Protein AF-A0A3B9R0S8-F1 (afdb_monomer_lite)

Foldseek 3Di:
DAFDPVVLVVLLVQLVFALAWAADLVQQKIWGDGPPDIDIDHGDDPDDSVVNVQNSLQSQQCSLPVDRPRPDPVLVVVVVPPADAPSNLSSLRSSNDLSSLLVSLQGLNRAQVSLVSSCVRDVDLSSLLSNLVHLRNLVDPNNLVSLVVLLVCLVVDPDLVSNLSNLLSNLLSPNDDPVSLVVLVVCLVVDVSSVNSQVNNDDVSVDDPPPPPPPVPPDPDCVVVVVVVVVVPDDDDDDD

Secondary structure (DSSP, 8-state):
-PPPHHHHHHHHHHHHH-SEEEEETTTTEEEEE-SS-EEEEE---SS-HHHHHHHHHHHHHHHHH--TT-TTTSHHHHTTS-SPPHHHHHHHTTS--HHHHHHHHT-TT--HHHHHHHHHH---HHHHHHHHTSHHHHTSSSHHHHHHHHHHHGGG---HHHHHHHHHHHHHHT---HHHHHHHHHHHHH-HHHHHHHHHH-GGG-----------------HHHHHHHHHHH-------

pLDDT: mean 82.4, std 17.73, range [35.12, 97.69]

Radius of gyration: 29.37 Å; chains: 1; bounding box: 75×52×86 Å

Sequence (240 aa):
MQLTDEDTLRLNVLATTALAIRIDEKTMCVEALTEHQTHRMELKPAGHPDRYLRAVRENLSVLALGTPGGYPVFIRRWTRTGALDTERLARLLRLGEAEAVVAVAASPNLDDALAQLAWWCLPTAEVARLMLSHPNVANGRTGPKLSQFLLDHLPFEDTSRSIIDTVKLLLCSRLLNEEETGRLRARAEDHVACMVGFLSAGPSYLYVPQATPRFDTASDNDAPMEQLLQHAASRQGETF

Structure (mmCIF, N/CA/C/O backbone):
data_AF-A0A3B9R0S8-F1
#
_entry.id   AF-A0A3B9R0S8-F1
#
loop_
_atom_site.group_PDB
_atom_site.id
_atom_site.type_symbol
_atom_site.label_atom_id
_atom_site.label_alt_id
_atom_site.label_comp_id
_atom_site.label_asym_id
_atom_site.label_entity_id
_atom_site.label_seq_id
_atom_site.pdbx_PDB_ins_code
_atom_site.Cartn_x
_atom_site.Cartn_y
_atom_site.Cartn_z
_atom_site.occupancy
_atom_site.B_iso_or_equiv
_atom_site.auth_seq_id
_atom_site.auth_comp_id
_atom_site.auth_asym_id
_atom_site.auth_atom_id
_atom_site.pdbx_PDB_model_num
ATOM 1 N N . MET A 1 1 ? -26.826 2.812 11.698 1.00 61.94 1 MET A N 1
ATOM 2 C CA . MET A 1 1 ? -26.813 1.445 12.263 1.00 61.94 1 MET A CA 1
ATOM 3 C C . MET A 1 1 ? -25.723 1.445 13.314 1.00 61.94 1 MET A C 1
ATOM 5 O O . MET A 1 1 ? -24.691 2.040 13.038 1.00 61.94 1 MET A O 1
ATOM 9 N N . GLN A 1 2 ? -25.979 0.923 14.511 1.00 76.88 2 GLN A N 1
ATOM 10 C CA . GLN A 1 2 ? -24.982 0.901 15.585 1.00 76.88 2 GLN A CA 1
ATOM 11 C C . GLN A 1 2 ? -24.196 -0.413 15.523 1.00 76.88 2 GLN A C 1
ATOM 13 O O . GLN A 1 2 ? -24.750 -1.442 15.129 1.00 76.88 2 GLN A O 1
ATOM 18 N N . LEU A 1 3 ? -22.903 -0.346 15.838 1.00 86.19 3 LEU A N 1
ATOM 19 C CA . LEU A 1 3 ? -22.062 -1.526 16.030 1.00 86.19 3 LEU A CA 1
ATOM 20 C C . LEU A 1 3 ? -22.561 -2.316 17.242 1.00 86.19 3 LEU A C 1
ATOM 22 O O . LEU A 1 3 ? -23.209 -1.750 18.121 1.00 86.19 3 LEU A O 1
ATOM 26 N N . THR A 1 4 ? -22.260 -3.613 17.298 1.00 90.25 4 THR A N 1
ATOM 27 C CA . THR A 1 4 ? -22.502 -4.372 18.530 1.00 90.25 4 THR A CA 1
ATOM 28 C C . THR A 1 4 ? -21.573 -3.863 19.637 1.00 90.25 4 THR A C 1
ATOM 30 O O . THR A 1 4 ? -20.454 -3.417 19.361 1.00 90.25 4 THR A O 1
ATOM 33 N N . ASP A 1 5 ? -22.015 -3.919 20.894 1.00 90.00 5 ASP A N 1
ATOM 34 C CA . ASP A 1 5 ? -21.192 -3.477 22.030 1.00 90.00 5 ASP A CA 1
ATOM 35 C C . ASP A 1 5 ? -19.891 -4.295 22.130 1.00 90.00 5 ASP A C 1
ATOM 37 O O . ASP A 1 5 ? -18.825 -3.748 22.419 1.00 90.00 5 ASP A O 1
ATOM 41 N N . GLU A 1 6 ? -19.966 -5.595 21.811 1.00 91.50 6 GLU A N 1
ATOM 42 C CA . GLU A 1 6 ? -18.812 -6.500 21.741 1.00 91.50 6 GLU A CA 1
ATOM 43 C C . GLU A 1 6 ? -17.801 -6.036 20.682 1.00 91.50 6 GLU A C 1
ATOM 45 O O . GLU A 1 6 ? -16.625 -5.846 21.003 1.00 91.50 6 GLU A O 1
ATOM 50 N N . ASP A 1 7 ? -18.237 -5.800 19.439 1.00 92.88 7 ASP A N 1
ATOM 51 C CA . ASP A 1 7 ? -17.327 -5.377 18.368 1.00 92.88 7 ASP A CA 1
ATOM 52 C C . ASP A 1 7 ? -16.778 -3.972 18.620 1.00 92.88 7 ASP A C 1
ATOM 54 O O . ASP A 1 7 ? -15.605 -3.722 18.355 1.00 92.88 7 ASP A O 1
ATOM 58 N N . THR A 1 8 ? -17.577 -3.069 19.192 1.00 92.56 8 THR A N 1
ATOM 59 C CA . THR A 1 8 ? -17.121 -1.721 19.563 1.00 92.56 8 THR A CA 1
ATOM 60 C C . THR A 1 8 ? -15.978 -1.787 20.576 1.00 92.56 8 THR A C 1
ATOM 62 O O . THR A 1 8 ? -14.948 -1.135 20.397 1.00 92.56 8 THR A O 1
ATOM 65 N N . LEU A 1 9 ? -16.123 -2.602 21.627 1.00 92.56 9 LEU A N 1
ATOM 66 C CA . LEU A 1 9 ? -15.074 -2.784 22.630 1.00 92.56 9 LEU A CA 1
ATOM 67 C C . LEU A 1 9 ? -13.810 -3.391 22.007 1.00 92.56 9 LEU A C 1
ATOM 69 O O . LEU A 1 9 ? -12.707 -2.890 22.239 1.00 92.56 9 LEU A O 1
ATOM 73 N N . ARG A 1 10 ? -13.963 -4.444 21.196 1.00 93.88 10 ARG A N 1
ATOM 74 C CA . ARG A 1 10 ? -12.834 -5.127 20.547 1.00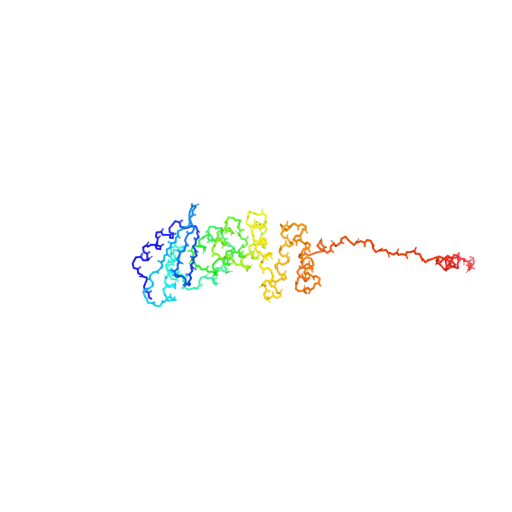 93.88 10 ARG A CA 1
ATOM 75 C C . ARG A 1 10 ? -12.097 -4.207 19.570 1.00 93.88 10 ARG A C 1
ATOM 77 O O . ARG A 1 10 ? -10.868 -4.184 19.595 1.00 93.88 10 ARG A O 1
ATOM 84 N N . LEU A 1 11 ? -12.822 -3.408 18.784 1.00 93.25 11 LEU A N 1
ATOM 85 C CA . LEU A 1 11 ? -12.255 -2.399 17.885 1.00 93.25 11 LEU A CA 1
ATOM 86 C C . LEU A 1 11 ? -11.452 -1.346 18.645 1.00 93.25 11 LEU A C 1
ATOM 88 O O . LEU A 1 11 ? -10.323 -1.062 18.259 1.00 93.25 11 LEU A O 1
ATOM 92 N N . ASN A 1 12 ? -11.987 -0.813 19.747 1.00 92.31 12 ASN A N 1
ATOM 93 C CA . ASN A 1 12 ? -11.294 0.199 20.548 1.00 92.31 12 ASN A CA 1
ATOM 94 C C . ASN A 1 12 ? -9.960 -0.327 21.111 1.00 92.31 12 ASN A C 1
ATOM 96 O O . ASN A 1 12 ? -8.936 0.360 21.050 1.00 92.31 12 ASN A O 1
ATOM 100 N N . VAL A 1 13 ? -9.954 -1.560 21.629 1.00 92.38 13 VAL A N 1
ATOM 101 C CA . VAL A 1 13 ? -8.736 -2.203 22.154 1.00 92.38 13 VAL A CA 1
ATOM 102 C C . VAL A 1 13 ? -7.716 -2.430 21.036 1.00 92.38 13 VAL A C 1
ATOM 104 O O . VAL A 1 13 ? -6.537 -2.101 21.182 1.00 92.38 13 VAL A O 1
ATOM 107 N N . LEU A 1 14 ? -8.177 -2.947 19.899 1.00 92.06 14 LEU A N 1
ATOM 108 C CA . LEU A 1 14 ? -7.341 -3.253 18.743 1.00 92.06 14 LEU A CA 1
ATOM 109 C C . LEU A 1 14 ? -6.737 -1.979 18.126 1.00 92.06 14 LEU A C 1
ATOM 111 O O . LEU A 1 14 ? -5.529 -1.909 17.908 1.00 92.06 14 LEU A O 1
ATOM 115 N N . ALA A 1 15 ? -7.537 -0.931 17.931 1.00 90.50 15 ALA A N 1
ATOM 116 C CA . ALA A 1 15 ? -7.095 0.331 17.341 1.00 90.50 15 ALA A CA 1
ATOM 117 C C . ALA A 1 15 ? -6.095 1.102 18.215 1.00 90.50 15 ALA A C 1
ATOM 119 O O . ALA A 1 15 ? -5.255 1.829 17.687 1.00 90.50 15 ALA A O 1
ATOM 120 N N . THR A 1 16 ? -6.142 0.928 19.539 1.00 89.69 16 THR A N 1
ATOM 121 C CA . THR A 1 16 ? -5.197 1.586 20.457 1.00 89.69 16 THR A CA 1
ATOM 122 C C . THR A 1 16 ? -3.758 1.117 20.214 1.00 89.69 16 THR A C 1
ATOM 124 O O . THR A 1 16 ? -2.832 1.929 20.236 1.00 89.69 16 THR A O 1
ATOM 127 N N . THR A 1 17 ? -3.570 -0.173 19.922 1.00 90.94 17 THR A N 1
ATOM 128 C CA . THR A 1 17 ? -2.248 -0.812 19.773 1.00 90.94 17 THR A CA 1
ATOM 129 C C . THR A 1 17 ? -1.790 -0.972 18.321 1.00 90.94 17 THR A C 1
ATOM 131 O O . THR A 1 17 ? -0.602 -1.164 18.072 1.00 90.94 17 THR A O 1
ATOM 134 N N . ALA A 1 18 ? -2.701 -0.882 17.349 1.00 94.50 18 ALA A N 1
ATOM 135 C CA . ALA A 1 18 ? -2.397 -1.113 15.938 1.00 94.50 18 ALA A CA 1
ATOM 136 C C . ALA A 1 18 ? -1.463 -0.045 15.352 1.00 94.50 18 ALA A C 1
ATOM 138 O O . ALA A 1 18 ? -1.722 1.137 15.504 1.00 94.50 18 ALA A O 1
ATOM 139 N N . LEU A 1 19 ? -0.437 -0.411 14.601 1.00 95.50 19 LEU A N 1
ATOM 140 C CA . LEU A 1 19 ? 0.301 0.500 13.722 1.00 95.50 19 LEU A CA 1
ATOM 141 C C . LEU A 1 19 ? -0.468 0.760 12.422 1.00 95.50 19 LEU A C 1
ATOM 143 O O . LEU A 1 19 ? -0.466 1.874 11.907 1.00 95.50 19 LEU A O 1
ATOM 147 N N . ALA A 1 20 ? -1.150 -0.266 11.916 1.00 96.12 20 ALA A N 1
ATOM 148 C CA . ALA A 1 20 ? -1.922 -0.215 10.685 1.00 96.12 20 ALA A CA 1
ATOM 149 C C . ALA A 1 20 ? -3.110 -1.183 10.762 1.00 96.12 20 ALA A C 1
ATOM 151 O O . ALA A 1 20 ? -3.047 -2.191 11.470 1.00 96.12 20 ALA A O 1
ATOM 152 N N . ILE A 1 21 ? -4.196 -0.873 10.057 1.00 96.25 21 ILE A N 1
ATOM 153 C CA . ILE A 1 21 ? -5.435 -1.654 10.049 1.00 96.25 21 ILE A CA 1
ATOM 154 C C . ILE A 1 21 ? -5.860 -1.897 8.603 1.00 96.25 21 ILE A C 1
ATOM 156 O O . ILE A 1 21 ? -5.856 -0.978 7.783 1.00 96.25 21 ILE A O 1
ATOM 160 N N . ARG A 1 22 ? -6.269 -3.129 8.300 1.00 94.94 22 ARG A N 1
ATOM 161 C CA . ARG A 1 22 ? -6.940 -3.480 7.045 1.00 94.94 22 ARG A CA 1
ATOM 162 C C . ARG A 1 22 ? -8.242 -4.214 7.326 1.00 94.94 22 ARG A C 1
ATOM 164 O O . ARG A 1 22 ? -8.357 -4.935 8.317 1.00 94.94 22 ARG A O 1
ATOM 171 N N . ILE A 1 23 ? -9.218 -4.015 6.450 1.00 94.56 23 ILE A N 1
ATOM 172 C CA . ILE A 1 23 ? -10.540 -4.627 6.555 1.00 94.56 23 ILE A CA 1
ATOM 173 C C . ILE A 1 23 ? -10.758 -5.488 5.318 1.00 94.56 23 ILE A C 1
ATOM 175 O O . ILE A 1 23 ? -10.683 -4.993 4.195 1.00 94.56 23 ILE A O 1
ATOM 179 N N . ASP A 1 24 ? -11.039 -6.767 5.529 1.00 93.56 24 ASP A N 1
ATOM 180 C CA . ASP A 1 24 ? -11.532 -7.654 4.485 1.00 93.56 24 ASP A CA 1
ATOM 181 C C . ASP A 1 24 ? -13.063 -7.631 4.511 1.00 93.56 24 ASP A C 1
ATOM 183 O O . ASP A 1 24 ? -13.708 -8.204 5.392 1.00 93.56 24 ASP A O 1
ATOM 187 N N . GLU A 1 25 ? -13.642 -6.934 3.534 1.00 92.12 25 GLU A N 1
ATOM 188 C CA . GLU A 1 25 ? -15.092 -6.782 3.399 1.00 92.12 25 GLU A CA 1
ATOM 189 C C . GLU A 1 25 ? -15.800 -8.101 3.077 1.00 92.12 25 GLU A C 1
ATOM 191 O O . GLU A 1 25 ? -16.954 -8.286 3.458 1.00 92.12 25 GLU A O 1
ATOM 196 N N . LYS A 1 26 ? -15.123 -9.036 2.394 1.00 91.44 26 LYS A N 1
ATOM 197 C CA . LYS A 1 26 ? -15.727 -10.310 1.979 1.00 91.44 26 LYS A CA 1
ATOM 198 C C . LYS A 1 26 ? -15.835 -11.267 3.153 1.00 91.44 26 LYS A C 1
ATOM 200 O O . LYS A 1 26 ? -16.845 -11.950 3.299 1.00 91.44 26 LYS A O 1
ATOM 205 N N . THR A 1 27 ? -14.790 -11.325 3.975 1.00 92.19 27 THR A N 1
ATOM 206 C CA . THR A 1 27 ? -14.754 -12.196 5.158 1.00 92.19 27 THR A CA 1
ATOM 207 C C . THR A 1 27 ? -15.248 -11.501 6.423 1.00 92.19 27 THR A C 1
ATOM 209 O O . THR A 1 27 ? -15.307 -12.139 7.471 1.00 92.19 27 THR A O 1
ATOM 212 N N . MET A 1 28 ? -15.621 -10.216 6.339 1.00 93.12 28 MET A N 1
ATOM 213 C CA . MET A 1 28 ? -16.030 -9.393 7.480 1.00 93.12 28 MET A CA 1
ATOM 214 C C . MET A 1 28 ? -14.998 -9.458 8.614 1.00 93.12 28 MET A C 1
ATOM 216 O O . MET A 1 28 ? -15.330 -9.650 9.782 1.00 93.12 28 MET A O 1
ATOM 220 N N . CYS A 1 29 ? -13.720 -9.324 8.261 1.00 94.69 29 CYS A N 1
ATOM 221 C CA . CYS A 1 29 ? -12.602 -9.424 9.193 1.00 94.69 29 CYS A CA 1
ATOM 222 C C . CYS A 1 29 ? -11.826 -8.110 9.256 1.00 94.69 29 CYS A C 1
ATOM 224 O O . CYS A 1 29 ? -11.515 -7.505 8.233 1.00 94.69 29 CYS A O 1
ATOM 226 N N . VAL A 1 30 ? -11.463 -7.699 10.468 1.00 95.56 30 VAL A N 1
ATOM 227 C CA . VAL A 1 30 ? -10.524 -6.604 10.715 1.00 95.56 30 VAL A CA 1
ATOM 228 C C . VAL A 1 30 ? -9.208 -7.202 11.170 1.00 95.56 30 VAL A C 1
ATOM 230 O O . VAL A 1 30 ? -9.164 -7.999 12.109 1.00 95.56 30 VAL A O 1
ATOM 233 N N . GLU A 1 31 ? -8.131 -6.796 10.518 1.00 96.38 31 GLU A N 1
ATOM 234 C CA . GLU A 1 31 ? -6.781 -7.163 10.905 1.00 96.38 31 GLU A CA 1
ATOM 235 C C . GLU A 1 31 ? -6.007 -5.912 11.304 1.00 96.38 31 GLU A C 1
ATOM 237 O O . GLU A 1 31 ? -6.006 -4.911 10.587 1.00 96.38 31 GLU A O 1
ATOM 242 N N . ALA A 1 32 ? -5.332 -5.981 12.447 1.00 96.50 32 ALA A N 1
ATOM 243 C CA . ALA A 1 32 ? -4.416 -4.956 12.919 1.00 96.50 32 ALA A CA 1
ATOM 244 C C . ALA A 1 32 ? -3.001 -5.497 12.981 1.00 96.50 32 ALA A C 1
ATOM 246 O O . ALA A 1 32 ? -2.735 -6.512 13.627 1.00 96.50 32 ALA A O 1
ATOM 247 N N . LEU A 1 33 ? -2.085 -4.757 12.379 1.00 96.56 33 LEU A N 1
ATOM 248 C CA . LEU A 1 33 ? -0.664 -4.971 12.551 1.00 96.56 33 LEU A CA 1
ATOM 249 C C . LEU A 1 33 ? -0.199 -4.210 13.789 1.00 96.56 33 LEU A C 1
ATOM 251 O O . LEU A 1 33 ? -0.407 -3.006 13.876 1.00 96.56 33 LEU A O 1
ATOM 255 N N . THR A 1 34 ? 0.435 -4.895 14.733 1.00 94.50 34 THR A N 1
ATOM 256 C CA . THR A 1 34 ? 1.143 -4.290 15.877 1.00 94.50 34 THR A CA 1
ATOM 257 C C . THR A 1 34 ? 2.652 -4.435 15.680 1.00 94.50 34 THR A C 1
ATOM 259 O O . THR A 1 34 ? 3.088 -5.049 14.708 1.00 94.50 34 THR A O 1
ATOM 262 N N . GLU A 1 35 ? 3.464 -3.912 16.601 1.00 89.50 35 GLU A N 1
ATOM 263 C CA . GLU A 1 35 ? 4.931 -4.042 16.538 1.00 89.50 35 GLU A CA 1
ATOM 264 C C . GLU A 1 35 ? 5.420 -5.501 16.498 1.00 89.50 35 GLU A C 1
ATOM 266 O O . GLU A 1 35 ? 6.472 -5.784 15.929 1.00 89.50 35 GLU A O 1
ATOM 271 N N . HIS A 1 36 ? 4.668 -6.433 17.092 1.00 84.00 36 HIS A N 1
ATOM 272 C CA . HIS A 1 36 ? 5.107 -7.822 17.263 1.00 84.00 36 HIS A CA 1
ATOM 273 C C . HIS A 1 36 ? 4.303 -8.832 16.445 1.00 84.00 36 HIS A C 1
ATOM 275 O O . HIS A 1 36 ? 4.851 -9.850 16.026 1.00 84.00 36 HIS A O 1
ATOM 281 N N . GLN A 1 37 ? 3.006 -8.591 16.236 1.00 92.56 37 GLN A N 1
ATOM 282 C CA . GLN A 1 37 ? 2.119 -9.573 15.613 1.00 92.56 37 GLN A CA 1
ATOM 283 C C . GLN A 1 37 ? 0.936 -8.940 14.878 1.00 92.56 37 GLN A C 1
ATOM 285 O O . GLN A 1 37 ? 0.593 -7.773 15.074 1.00 92.56 37 GLN A O 1
ATOM 290 N N . THR A 1 38 ? 0.283 -9.747 14.045 1.00 95.06 38 THR A N 1
ATOM 291 C CA . THR A 1 38 ? -1.002 -9.403 13.432 1.00 95.06 38 THR A CA 1
ATOM 292 C C . THR A 1 38 ? -2.139 -9.957 14.283 1.00 95.06 38 THR A C 1
ATOM 294 O O . THR A 1 38 ? -2.187 -11.155 14.555 1.00 95.06 38 THR A O 1
ATOM 297 N N . HIS A 1 39 ? -3.069 -9.095 14.681 1.00 94.88 39 HIS A N 1
ATOM 298 C CA . HIS A 1 39 ? -4.300 -9.476 15.362 1.00 94.88 39 HIS A CA 1
ATOM 299 C C . HIS A 1 39 ? -5.455 -9.504 14.375 1.00 94.88 39 HIS A C 1
ATOM 301 O O . HIS A 1 39 ? -5.665 -8.538 13.647 1.00 94.88 39 HIS A O 1
ATOM 307 N N . ARG A 1 40 ? -6.233 -10.586 14.395 1.00 94.38 40 ARG A N 1
ATOM 308 C CA . ARG A 1 40 ? -7.432 -10.742 13.572 1.00 94.38 40 ARG A CA 1
ATOM 309 C C . ARG A 1 40 ? -8.681 -10.741 14.441 1.00 94.38 40 ARG A C 1
ATOM 311 O O . ARG A 1 40 ? -8.732 -11.392 15.485 1.00 94.38 40 ARG A O 1
ATOM 318 N N . MET A 1 41 ? -9.693 -10.019 13.987 1.00 93.00 41 MET A N 1
ATOM 319 C CA . MET A 1 41 ? -11.000 -9.908 14.613 1.00 93.00 41 MET A CA 1
ATOM 320 C C . MET A 1 41 ? -12.079 -10.144 13.561 1.00 93.00 41 MET A C 1
ATOM 322 O O . MET A 1 41 ? -12.196 -9.387 12.603 1.00 93.00 41 MET A O 1
ATOM 326 N N . GLU A 1 42 ? -12.891 -11.173 13.761 1.00 94.50 42 GLU A N 1
ATOM 327 C CA . GLU A 1 42 ? -14.104 -11.390 12.971 1.00 94.50 42 GLU A CA 1
ATOM 328 C C . GLU A 1 42 ? -15.217 -10.472 13.481 1.00 94.50 42 GLU A C 1
ATOM 330 O O . GLU A 1 42 ? -15.465 -10.415 14.692 1.00 94.50 42 GLU A O 1
ATOM 335 N N . LEU A 1 43 ? -15.857 -9.750 12.561 1.00 92.31 43 LEU A N 1
ATOM 336 C CA . LEU A 1 43 ? -16.985 -8.867 12.832 1.00 92.31 43 LEU A CA 1
ATOM 337 C C . LEU A 1 43 ? -18.283 -9.673 12.877 1.00 92.31 43 LEU A C 1
ATOM 339 O O . LEU A 1 43 ? -18.512 -10.556 12.048 1.00 92.31 43 LEU A O 1
ATOM 343 N N . LYS A 1 44 ? -19.177 -9.309 13.797 1.00 90.44 44 LYS A N 1
ATOM 344 C CA . LYS A 1 44 ? -20.511 -9.903 13.933 1.00 90.44 44 LYS A CA 1
ATOM 345 C C . LYS A 1 44 ? -21.564 -8.875 13.502 1.00 90.44 44 LYS A C 1
ATOM 347 O O . LYS A 1 44 ? -22.123 -8.177 14.352 1.00 90.44 44 LYS A O 1
ATOM 352 N N . PRO A 1 45 ? -21.835 -8.729 12.189 1.00 87.50 45 PRO A N 1
ATOM 353 C CA . PRO A 1 45 ? -22.703 -7.672 11.692 1.00 87.50 45 PRO A CA 1
ATOM 354 C C . PRO A 1 45 ? -24.139 -7.824 12.195 1.00 87.50 45 PRO A C 1
ATOM 356 O O . PRO A 1 45 ? -24.827 -8.801 11.905 1.00 87.50 45 PRO A O 1
ATOM 359 N N . ALA A 1 46 ? -24.629 -6.799 12.888 1.00 83.31 46 ALA A N 1
ATOM 360 C CA . ALA A 1 46 ? -26.030 -6.691 13.275 1.00 83.31 46 ALA A CA 1
ATOM 361 C C . ALA A 1 46 ? -26.862 -6.073 12.135 1.00 83.31 46 ALA A C 1
ATOM 363 O O . ALA A 1 46 ? -27.232 -4.903 12.189 1.00 83.31 46 ALA A O 1
ATOM 364 N N . GLY A 1 47 ? -27.134 -6.835 11.073 1.00 86.06 47 GLY A N 1
ATOM 365 C CA . GLY A 1 47 ? -27.937 -6.383 9.929 1.00 86.06 47 GLY A CA 1
ATOM 366 C C . GLY A 1 47 ? -27.140 -6.291 8.628 1.00 86.06 47 GLY A C 1
ATOM 367 O O . GLY A 1 47 ? -26.391 -7.203 8.296 1.00 86.06 47 GLY A O 1
ATOM 368 N N . HIS A 1 48 ? -27.326 -5.215 7.854 1.00 90.12 48 HIS A N 1
ATOM 369 C CA . HIS A 1 48 ? -26.727 -5.103 6.518 1.00 90.12 48 HIS A CA 1
ATOM 370 C C . HIS A 1 48 ? -25.194 -4.938 6.593 1.00 90.12 48 HIS A C 1
ATOM 372 O O . HIS A 1 48 ? -24.743 -3.958 7.198 1.00 90.12 48 HIS A O 1
ATOM 378 N N . PRO A 1 49 ? -24.397 -5.801 5.930 1.00 89.88 49 PRO A N 1
ATOM 379 C CA . PRO A 1 49 ? -22.934 -5.805 6.037 1.00 89.88 49 PRO A CA 1
ATOM 380 C C . PRO A 1 49 ? -22.303 -4.465 5.639 1.00 89.88 49 PRO A C 1
ATOM 382 O O . PRO A 1 49 ? -21.558 -3.898 6.429 1.00 89.88 49 PRO A O 1
ATOM 385 N N . ASP A 1 50 ? -22.692 -3.872 4.508 1.00 89.19 50 ASP A N 1
ATOM 386 C CA . ASP A 1 50 ? -22.136 -2.579 4.065 1.00 89.19 50 ASP A CA 1
ATOM 387 C C . ASP A 1 50 ? -22.371 -1.435 5.063 1.00 89.19 50 ASP A C 1
ATOM 389 O O . ASP A 1 50 ? -21.489 -0.614 5.321 1.00 89.19 50 ASP A O 1
ATOM 393 N N . ARG A 1 51 ? -23.565 -1.382 5.673 1.00 89.38 51 ARG A N 1
ATOM 394 C CA . ARG A 1 51 ? -23.868 -0.390 6.718 1.00 89.38 51 ARG A CA 1
ATOM 395 C C . ARG A 1 51 ? -23.070 -0.661 7.988 1.00 89.38 51 ARG A C 1
ATOM 397 O O . ARG A 1 51 ? -22.743 0.290 8.694 1.00 89.38 51 ARG A O 1
ATOM 404 N N . TYR A 1 52 ? -22.779 -1.928 8.274 1.00 92.00 52 TYR A N 1
ATOM 405 C CA . TYR A 1 52 ? -21.943 -2.325 9.399 1.00 92.00 52 TYR A CA 1
ATOM 406 C C . TYR A 1 52 ? -20.493 -1.902 9.181 1.00 92.00 52 TYR A C 1
ATOM 408 O O . TYR A 1 52 ? -19.935 -1.207 10.021 1.00 92.00 52 TYR A O 1
ATOM 416 N N . LEU A 1 53 ? -19.916 -2.224 8.021 1.00 91.31 53 LEU A N 1
ATOM 417 C CA . LEU A 1 53 ? -18.564 -1.818 7.641 1.00 91.31 53 LEU A CA 1
ATOM 418 C C . LEU A 1 53 ? -18.413 -0.299 7.664 1.00 91.31 53 LEU A C 1
ATOM 420 O O . LEU A 1 53 ? -17.444 0.215 8.213 1.00 91.31 53 LEU A O 1
ATOM 424 N N . ARG A 1 54 ? -19.408 0.441 7.164 1.00 89.06 54 ARG A N 1
ATOM 425 C CA . ARG A 1 54 ? -19.422 1.901 7.286 1.00 89.06 54 ARG A CA 1
ATOM 426 C C . ARG A 1 54 ? -19.353 2.369 8.744 1.00 89.06 54 ARG A C 1
ATOM 428 O O . ARG A 1 54 ? -18.595 3.284 9.039 1.00 89.06 54 ARG A O 1
ATOM 435 N N . ALA A 1 55 ? -20.100 1.738 9.651 1.00 89.56 55 ALA A N 1
ATOM 436 C CA . ALA A 1 55 ? -20.053 2.067 11.075 1.00 89.56 55 ALA A CA 1
ATOM 437 C C . ALA A 1 55 ? -18.699 1.700 11.718 1.00 89.56 55 ALA A C 1
ATOM 439 O O . ALA A 1 55 ? -18.203 2.453 12.555 1.00 89.56 55 ALA A O 1
ATOM 440 N N . VAL A 1 56 ? -18.068 0.594 11.297 1.00 91.81 56 VAL A N 1
ATOM 441 C CA . VAL A 1 56 ? -16.705 0.212 11.722 1.00 91.81 56 VAL A CA 1
ATOM 442 C C . VAL A 1 56 ? -15.708 1.298 11.323 1.00 91.81 56 VAL A C 1
ATOM 444 O O . VAL A 1 56 ? -14.930 1.762 12.150 1.00 91.81 56 VAL A O 1
ATOM 447 N N . ARG A 1 57 ? -15.769 1.755 10.073 1.00 89.62 57 ARG A N 1
ATOM 448 C CA . ARG A 1 57 ? -14.882 2.787 9.518 1.00 89.62 57 ARG A CA 1
ATOM 449 C C . ARG A 1 57 ? -15.095 4.144 10.172 1.00 89.62 57 ARG A C 1
ATOM 451 O O . ARG A 1 57 ? -14.136 4.834 10.510 1.00 89.62 57 ARG A O 1
ATOM 458 N N . GLU A 1 58 ? -16.352 4.498 10.432 1.00 88.12 58 GLU A N 1
ATOM 459 C CA . GLU A 1 58 ? -16.712 5.671 11.228 1.00 88.12 58 GLU A CA 1
ATOM 460 C C . GLU A 1 58 ? -16.084 5.590 12.630 1.00 88.12 58 GLU A C 1
ATOM 462 O O . GLU A 1 58 ? -15.427 6.545 13.047 1.00 88.12 58 GLU A O 1
ATOM 467 N N . ASN A 1 59 ? -16.183 4.451 13.322 1.00 89.75 59 ASN A N 1
ATOM 468 C CA . ASN A 1 59 ? -15.563 4.250 14.635 1.00 89.75 59 ASN A CA 1
ATOM 469 C C . ASN A 1 59 ? -14.025 4.363 14.583 1.00 89.75 59 ASN A C 1
ATOM 471 O O . ASN A 1 59 ? -13.450 5.157 15.329 1.00 89.75 59 ASN A O 1
ATOM 475 N N . LEU A 1 60 ? -13.368 3.665 13.651 1.00 90.00 60 LEU A N 1
ATOM 476 C CA . LEU A 1 60 ? -11.914 3.738 13.461 1.00 90.00 60 LEU A CA 1
ATOM 477 C C . LEU A 1 60 ? -11.439 5.160 13.138 1.00 90.00 60 LEU A C 1
ATOM 479 O O . LEU A 1 60 ? -10.410 5.599 13.651 1.00 90.00 60 LEU A O 1
ATOM 483 N N . SER A 1 61 ? -12.207 5.916 12.347 1.00 86.19 61 SER A N 1
ATOM 484 C CA . SER A 1 61 ? -11.878 7.307 12.020 1.00 86.19 61 SER A CA 1
ATOM 485 C C . SER A 1 61 ? -11.870 8.215 13.250 1.00 86.19 61 SER A C 1
ATOM 487 O O . SER A 1 61 ? -10.979 9.055 13.389 1.00 86.19 61 SER A O 1
ATOM 489 N N . VAL A 1 62 ? -12.812 8.014 14.179 1.00 86.50 62 VAL A N 1
ATOM 490 C CA . VAL A 1 62 ? -12.860 8.767 15.437 1.00 86.50 62 VAL A CA 1
ATOM 491 C C . VAL A 1 62 ? -11.650 8.427 16.303 1.00 86.50 62 VAL A C 1
ATOM 493 O O . VAL A 1 62 ? -11.033 9.336 16.852 1.00 86.50 62 VAL A O 1
ATOM 496 N N . LEU A 1 63 ? -11.265 7.152 16.376 1.00 86.44 63 LEU A N 1
ATOM 497 C CA . LEU A 1 63 ? -10.108 6.709 17.161 1.00 86.44 63 LEU A CA 1
ATOM 498 C C . LEU A 1 63 ? -8.778 7.208 16.581 1.00 86.44 63 LEU A C 1
ATOM 500 O O . LEU A 1 63 ? -7.901 7.640 17.326 1.00 86.44 63 LEU A O 1
ATOM 504 N N . ALA A 1 64 ? -8.623 7.174 15.257 1.00 85.62 64 ALA A N 1
ATOM 505 C CA . ALA A 1 64 ? -7.379 7.555 14.596 1.00 85.62 64 ALA A CA 1
ATOM 506 C C . ALA A 1 64 ? -7.187 9.078 14.495 1.00 85.62 64 ALA A C 1
ATOM 508 O O . ALA A 1 64 ? -6.058 9.563 14.590 1.00 85.62 64 ALA A O 1
ATOM 509 N N . LEU A 1 65 ? -8.269 9.838 14.277 1.00 81.56 65 LEU A N 1
ATOM 510 C CA . LEU A 1 65 ? -8.211 11.277 13.978 1.00 81.56 65 LEU A CA 1
ATOM 511 C C . LEU A 1 65 ? -8.771 12.170 15.094 1.00 81.56 65 LEU A C 1
ATOM 513 O O . LEU A 1 65 ? -8.622 13.391 15.023 1.00 81.56 65 LEU A O 1
ATOM 517 N N . GLY A 1 66 ? -9.442 11.604 16.098 1.00 72.44 66 GLY A N 1
ATOM 518 C CA . GLY A 1 66 ? -9.990 12.339 17.243 1.00 72.44 66 GLY A CA 1
ATOM 519 C C . GLY A 1 66 ? -11.145 13.295 16.916 1.00 72.44 66 GLY A C 1
ATOM 520 O O . GLY A 1 66 ? -11.547 14.067 17.782 1.00 72.44 66 GLY A O 1
ATOM 521 N N . THR A 1 67 ? -11.683 13.282 15.688 1.00 60.03 67 THR A N 1
ATOM 522 C CA . THR A 1 67 ? -12.761 14.195 15.266 1.00 60.03 67 THR A CA 1
ATOM 523 C C . THR A 1 67 ? -14.070 13.429 15.028 1.00 60.03 67 THR A C 1
ATOM 525 O O . THR A 1 67 ? -14.145 12.646 14.077 1.00 60.03 67 THR A O 1
ATOM 528 N N . PRO A 1 68 ? -15.120 13.645 15.844 1.00 53.03 68 PRO A N 1
ATOM 529 C CA . PRO A 1 68 ? -16.431 13.041 15.616 1.00 53.03 68 PRO A CA 1
ATOM 530 C C . PRO A 1 68 ? -17.078 13.614 14.340 1.00 53.03 68 PRO A C 1
ATOM 532 O O . PRO A 1 68 ? -17.165 14.828 14.174 1.00 53.03 68 PRO A O 1
ATOM 535 N N . GLY A 1 69 ? -17.516 12.738 13.424 1.00 53.50 69 GLY A N 1
ATOM 536 C CA . GLY A 1 69 ? -18.131 13.108 12.130 1.00 53.50 69 GLY A CA 1
ATOM 537 C C . GLY A 1 69 ? -17.236 12.933 10.888 1.00 53.50 69 GLY A C 1
ATOM 538 O O . GLY A 1 69 ? -17.531 13.492 9.834 1.00 53.50 69 GLY A O 1
ATOM 539 N N . GLY A 1 70 ? -16.146 12.168 11.022 1.00 52.31 70 GLY A N 1
ATOM 540 C CA . GLY A 1 70 ? -14.986 12.065 10.126 1.00 52.31 70 GLY A CA 1
ATOM 541 C C . GLY A 1 70 ? -15.086 11.232 8.836 1.00 52.31 70 GLY A C 1
ATOM 542 O O . GLY A 1 70 ? -14.074 11.078 8.153 1.00 52.31 70 GLY A O 1
ATOM 543 N N . TYR A 1 71 ? -16.241 10.677 8.464 1.00 53.06 71 TYR A N 1
ATOM 544 C CA . TYR A 1 71 ? -16.335 9.719 7.349 1.00 53.06 71 TYR A CA 1
ATOM 545 C C . TYR A 1 71 ? -17.617 9.946 6.526 1.00 53.06 71 TYR A C 1
ATOM 547 O O . TYR A 1 71 ? -18.670 10.152 7.131 1.00 53.06 71 TYR A O 1
ATOM 555 N N . PRO A 1 72 ? -17.604 9.965 5.171 1.00 51.91 72 PRO A N 1
ATOM 556 C CA . PRO A 1 72 ? -16.510 9.731 4.213 1.00 51.91 72 PRO A CA 1
ATOM 557 C C . PRO A 1 72 ? -15.912 11.027 3.605 1.00 51.91 72 PRO A C 1
ATOM 559 O O . PRO A 1 72 ? -15.345 11.030 2.516 1.00 51.91 72 PRO A O 1
ATOM 562 N N . VAL A 1 73 ? -16.046 12.180 4.268 1.00 52.44 73 VAL A N 1
ATOM 563 C CA . VAL A 1 73 ? -15.749 13.492 3.645 1.00 52.44 73 VAL A CA 1
ATOM 564 C C . VAL A 1 73 ? -14.248 13.845 3.612 1.00 52.44 73 VAL A C 1
ATOM 566 O O . VAL A 1 73 ? -13.838 14.780 2.918 1.00 52.44 73 VAL A O 1
ATOM 569 N N . PHE A 1 74 ? -13.389 13.120 4.332 1.00 57.38 74 PHE A N 1
ATOM 570 C CA . PHE A 1 74 ? -12.085 13.675 4.705 1.00 57.38 74 PHE A CA 1
ATOM 571 C C . PHE A 1 74 ? -10.944 13.412 3.722 1.00 57.38 74 PHE A C 1
ATOM 573 O O . PHE A 1 74 ? -10.007 14.202 3.705 1.00 57.38 74 PHE A O 1
ATOM 580 N N . ILE A 1 75 ? -11.056 12.477 2.779 1.00 53.41 75 ILE A N 1
ATOM 581 C CA . ILE A 1 75 ? -9.987 12.281 1.778 1.00 53.41 75 ILE A CA 1
ATOM 582 C C . ILE A 1 75 ? -9.858 13.505 0.850 1.00 53.41 75 ILE A C 1
ATOM 584 O O . ILE A 1 75 ? -8.757 13.969 0.560 1.00 53.41 75 ILE A O 1
ATOM 588 N N . ARG A 1 76 ? -10.983 14.135 0.475 1.00 49.25 76 ARG A N 1
ATOM 589 C CA . ARG A 1 76 ? -10.993 15.322 -0.408 1.00 49.25 76 ARG A CA 1
ATOM 590 C C . ARG A 1 76 ? -10.511 16.616 0.252 1.00 49.25 76 ARG A C 1
ATOM 592 O O . ARG A 1 76 ? -10.177 17.564 -0.455 1.00 49.25 76 ARG A O 1
ATOM 599 N N . ARG A 1 77 ? -10.540 16.715 1.586 1.00 49.56 77 ARG A N 1
ATOM 600 C CA . ARG A 1 77 ? -10.071 17.917 2.306 1.00 49.56 77 ARG A CA 1
ATOM 601 C C . ARG A 1 77 ? -8.562 17.882 2.536 1.00 49.56 77 ARG A C 1
ATOM 603 O O . ARG A 1 77 ? -7.948 18.939 2.588 1.00 49.56 77 ARG A O 1
ATOM 610 N N . TRP A 1 78 ? -7.984 16.690 2.649 1.00 52.38 78 TRP A N 1
ATOM 611 C CA . TRP A 1 78 ? -6.585 16.490 3.026 1.00 52.38 78 TRP A CA 1
ATOM 612 C C . TRP A 1 78 ? -5.614 16.756 1.875 1.00 52.38 78 TRP A C 1
ATOM 614 O O . TRP A 1 78 ? -4.561 17.341 2.105 1.00 52.38 78 TRP A O 1
ATOM 624 N N . THR A 1 79 ? -6.023 16.495 0.630 1.00 50.34 79 THR A N 1
ATOM 625 C CA . THR A 1 79 ? -5.276 16.911 -0.572 1.00 50.34 79 THR A CA 1
ATOM 626 C C . THR A 1 79 ? -5.123 18.433 -0.704 1.00 50.34 79 THR A C 1
ATOM 628 O O . THR A 1 79 ? -4.314 18.898 -1.500 1.00 50.34 79 THR A O 1
ATOM 631 N N . ARG A 1 80 ? -5.874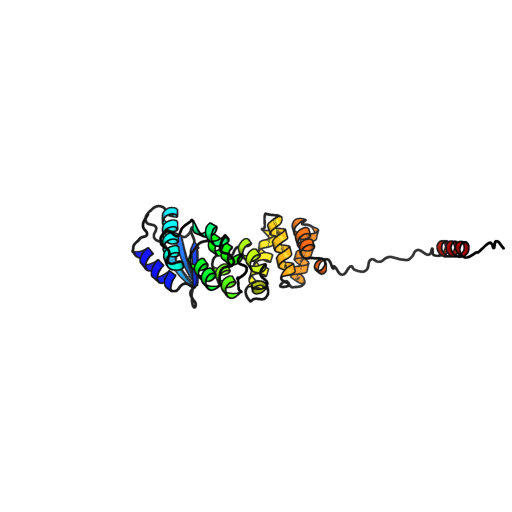 19.229 0.075 1.00 51.00 80 ARG A N 1
ATOM 632 C CA . ARG A 1 80 ? -5.829 20.699 0.043 1.00 51.00 80 ARG A CA 1
ATOM 633 C C . ARG A 1 80 ? -4.880 21.314 1.081 1.00 51.00 80 ARG A C 1
ATOM 635 O O . ARG A 1 80 ? -4.548 22.486 0.949 1.00 51.00 80 ARG A O 1
ATOM 642 N N . THR A 1 81 ? -4.440 20.560 2.092 1.00 49.72 81 THR A N 1
ATOM 643 C CA . THR A 1 81 ? -3.681 21.102 3.242 1.00 49.72 81 THR A CA 1
ATOM 644 C C . THR A 1 81 ? -2.154 20.995 3.079 1.00 49.72 81 THR A C 1
ATOM 646 O O . THR A 1 81 ? -1.414 21.314 4.001 1.00 49.72 81 THR A O 1
ATOM 649 N N . GLY A 1 82 ? -1.657 20.611 1.901 1.00 56.22 82 GLY A N 1
ATOM 650 C CA . GLY A 1 82 ? -0.221 20.444 1.650 1.00 56.22 82 GLY A CA 1
ATOM 651 C C . GLY A 1 82 ? 0.324 19.094 2.126 1.00 56.22 82 GLY A C 1
ATOM 652 O O . GLY A 1 82 ? -0.436 18.201 2.501 1.00 56.22 82 GLY A O 1
ATOM 653 N N . ALA A 1 83 ? 1.647 18.928 2.056 1.00 61.81 83 ALA A N 1
ATOM 654 C CA . ALA A 1 83 ? 2.321 17.684 2.422 1.00 61.81 83 ALA A CA 1
ATOM 655 C C . ALA A 1 83 ? 2.154 17.395 3.926 1.00 61.81 83 ALA A C 1
ATOM 657 O O . ALA A 1 83 ? 2.520 18.215 4.768 1.00 61.81 83 ALA A O 1
ATOM 658 N N . LEU A 1 84 ? 1.579 16.238 4.258 1.00 71.06 84 LEU A N 1
ATOM 659 C CA . LEU A 1 84 ? 1.361 15.802 5.640 1.00 71.06 84 LEU A CA 1
ATOM 660 C C . LEU A 1 84 ? 2.666 15.314 6.257 1.00 71.06 84 LEU A C 1
ATOM 662 O O . LEU A 1 84 ? 3.461 14.666 5.581 1.00 71.06 84 LEU A O 1
ATOM 666 N N . ASP A 1 85 ? 2.858 15.577 7.544 1.00 80.81 85 ASP A N 1
ATOM 667 C CA . ASP A 1 85 ? 3.932 14.947 8.306 1.00 80.81 85 ASP A CA 1
ATOM 668 C C . ASP A 1 85 ? 3.764 13.411 8.370 1.00 80.81 85 ASP A C 1
ATOM 670 O O . ASP A 1 85 ? 2.675 12.856 8.186 1.00 80.81 85 ASP A O 1
ATOM 674 N N . THR A 1 86 ? 4.870 12.716 8.629 1.00 83.50 86 THR A N 1
ATOM 675 C CA . THR A 1 86 ? 4.943 11.250 8.715 1.00 83.50 86 THR A CA 1
ATOM 676 C C . THR A 1 86 ? 4.002 10.682 9.786 1.00 83.50 86 THR A C 1
ATOM 678 O O . THR A 1 86 ? 3.388 9.635 9.588 1.00 83.50 86 THR A O 1
ATOM 681 N N . GLU A 1 87 ? 3.815 11.390 10.904 1.00 86.50 87 GLU A N 1
ATOM 682 C CA . GLU A 1 87 ? 2.953 10.942 12.004 1.00 86.50 87 GLU A CA 1
ATOM 683 C C . GLU A 1 87 ? 1.468 10.917 11.602 1.00 86.50 87 GLU A C 1
ATOM 685 O O . GLU A 1 87 ? 0.743 9.964 11.900 1.00 86.50 87 GLU A O 1
ATOM 690 N N . ARG A 1 88 ? 0.994 11.934 10.875 1.00 86.00 88 ARG A N 1
ATOM 691 C CA . ARG A 1 88 ? -0.375 11.962 10.343 1.00 86.00 88 ARG A CA 1
ATOM 692 C C . ARG A 1 88 ? -0.581 10.900 9.275 1.00 86.00 88 ARG A C 1
ATOM 694 O O . ARG A 1 88 ? -1.654 10.301 9.251 1.00 86.00 88 ARG A O 1
ATOM 701 N N . LEU A 1 89 ? 0.419 10.646 8.427 1.00 88.81 89 LEU A N 1
ATOM 702 C CA . LEU A 1 89 ? 0.364 9.552 7.452 1.00 88.81 89 LEU A CA 1
ATOM 703 C C . LEU A 1 89 ? 0.213 8.195 8.154 1.00 88.81 89 LEU A C 1
ATOM 705 O O . LEU A 1 89 ? -0.626 7.396 7.745 1.00 88.81 89 LEU A O 1
ATOM 709 N N . ALA A 1 90 ? 0.928 7.967 9.261 1.00 91.56 90 ALA A N 1
ATOM 710 C CA . ALA A 1 90 ? 0.774 6.752 10.062 1.00 91.56 90 ALA A CA 1
ATOM 711 C C . ALA A 1 90 ? -0.669 6.575 10.574 1.00 91.56 90 ALA A C 1
ATOM 713 O O . ALA A 1 90 ? -1.235 5.486 10.495 1.00 91.56 90 ALA A O 1
ATOM 714 N N . ARG A 1 91 ? -1.316 7.654 11.038 1.00 90.69 91 ARG A N 1
ATOM 715 C CA . ARG A 1 91 ? -2.718 7.601 11.500 1.00 90.69 91 ARG A CA 1
ATOM 716 C C . ARG A 1 91 ? -3.701 7.248 10.382 1.00 90.69 91 ARG A C 1
ATOM 718 O O . ARG A 1 91 ? -4.704 6.596 10.662 1.00 90.69 91 ARG A O 1
ATOM 725 N N . LEU A 1 92 ? -3.422 7.620 9.130 1.00 90.00 92 LEU A N 1
ATOM 726 C CA . LEU A 1 92 ? -4.269 7.252 7.987 1.00 90.00 92 LEU A CA 1
ATOM 727 C C . LEU A 1 92 ? -4.296 5.739 7.747 1.00 90.00 92 LEU A C 1
ATOM 729 O O . LEU A 1 92 ? -5.344 5.195 7.402 1.00 90.00 92 LEU A O 1
ATOM 733 N N . LEU A 1 93 ? -3.188 5.042 8.003 1.00 93.56 93 LEU A N 1
ATOM 734 C CA . LEU A 1 93 ? -3.120 3.583 7.876 1.00 93.56 93 LEU A CA 1
ATOM 735 C C . LEU A 1 93 ? -3.946 2.848 8.942 1.00 93.56 93 LEU A C 1
ATOM 737 O O . LEU A 1 93 ? -4.196 1.655 8.808 1.00 93.56 93 LEU A O 1
ATOM 741 N N . ARG A 1 94 ? -4.419 3.545 9.983 1.00 93.56 94 ARG A N 1
ATOM 742 C CA . ARG A 1 94 ? -5.307 2.991 11.019 1.00 93.56 94 ARG A CA 1
ATOM 743 C C . ARG A 1 94 ? -6.793 3.099 10.657 1.00 93.56 94 ARG A C 1
ATOM 745 O O . ARG A 1 94 ? -7.633 2.637 11.420 1.00 93.56 94 ARG A O 1
ATOM 752 N N . LEU A 1 95 ? -7.140 3.709 9.521 1.00 90.44 95 LEU A N 1
ATOM 753 C CA . LEU A 1 95 ? -8.540 3.925 9.138 1.00 90.44 95 LEU A CA 1
ATOM 754 C C . LEU A 1 95 ? -9.233 2.666 8.601 1.00 90.44 95 LEU A C 1
ATOM 756 O O . LEU A 1 95 ? -10.457 2.600 8.638 1.00 90.44 95 LEU A O 1
ATOM 760 N N . GLY A 1 96 ? -8.477 1.681 8.101 1.00 90.25 96 GLY A N 1
ATOM 761 C CA . GLY A 1 96 ? -9.056 0.520 7.416 1.00 90.25 96 GLY A CA 1
ATOM 762 C C . GLY A 1 96 ? -9.638 0.844 6.030 1.00 90.25 96 GLY A C 1
ATOM 763 O O . GLY A 1 96 ? -10.461 0.085 5.522 1.00 90.25 96 GLY A O 1
ATOM 764 N N . GLU A 1 97 ? -9.209 1.960 5.427 1.00 89.62 97 GLU A N 1
ATOM 765 C CA . GLU A 1 97 ? -9.669 2.462 4.125 1.00 89.62 97 GLU A CA 1
ATOM 766 C C . GLU A 1 97 ? -8.613 2.287 3.040 1.00 89.62 97 GLU A C 1
ATOM 768 O O . GLU A 1 97 ? -7.472 2.728 3.207 1.00 89.62 97 GLU A O 1
ATOM 773 N N . ALA A 1 98 ? -9.007 1.743 1.889 1.00 90.56 98 ALA A N 1
ATOM 774 C CA . ALA A 1 98 ? -8.103 1.570 0.755 1.00 90.56 98 ALA A CA 1
ATOM 775 C C . ALA A 1 98 ? -7.606 2.922 0.218 1.00 90.56 98 ALA A C 1
ATOM 777 O O . ALA A 1 98 ? -6.414 3.112 -0.018 1.00 90.56 98 ALA A O 1
ATOM 778 N N . GLU A 1 99 ? -8.496 3.904 0.105 1.00 88.19 99 GLU A N 1
ATOM 779 C CA . GLU A 1 99 ? -8.183 5.237 -0.399 1.00 88.19 99 GLU A CA 1
ATOM 780 C C . GLU A 1 99 ? -7.234 6.004 0.533 1.00 88.19 99 GLU A C 1
ATOM 782 O O . GLU A 1 99 ? -6.432 6.814 0.065 1.00 88.19 99 GLU A O 1
ATOM 787 N N . ALA A 1 100 ? -7.279 5.738 1.843 1.00 89.25 100 ALA A N 1
ATOM 788 C CA . ALA A 1 100 ? -6.313 6.297 2.785 1.00 89.25 100 ALA A CA 1
ATOM 789 C C . ALA A 1 100 ? -4.913 5.711 2.554 1.00 89.25 100 ALA A C 1
ATOM 791 O O . ALA A 1 100 ? -3.934 6.456 2.554 1.00 89.25 100 ALA A O 1
ATOM 792 N N . VAL A 1 101 ? -4.818 4.404 2.290 1.00 93.19 101 VAL A N 1
ATOM 793 C CA . VAL A 1 101 ? -3.547 3.740 1.964 1.00 93.19 101 VAL A CA 1
ATOM 794 C C . VAL A 1 101 ? -2.973 4.273 0.651 1.00 93.19 101 VAL A C 1
ATOM 796 O O . VAL A 1 101 ? -1.790 4.600 0.595 1.00 93.19 101 VAL A O 1
ATOM 799 N N . VAL A 1 102 ? -3.808 4.447 -0.379 1.00 92.31 102 VAL A N 1
ATOM 800 C CA . VAL A 1 102 ? -3.400 5.056 -1.659 1.00 92.31 102 VAL A CA 1
ATOM 801 C C . VAL A 1 102 ? -2.897 6.488 -1.454 1.00 92.31 102 VAL A C 1
ATOM 803 O O . VAL A 1 102 ? -1.860 6.862 -2.000 1.00 92.31 102 VAL A O 1
ATOM 806 N N . ALA A 1 103 ? -3.575 7.285 -0.623 1.00 89.12 103 ALA A N 1
ATOM 807 C CA . ALA A 1 103 ? -3.134 8.641 -0.300 1.00 89.12 103 ALA A CA 1
ATOM 808 C C . ALA A 1 103 ? -1.779 8.665 0.428 1.00 89.12 103 ALA A C 1
ATOM 810 O O . ALA A 1 103 ? -0.951 9.529 0.143 1.00 89.12 103 ALA A O 1
ATOM 811 N N . VAL A 1 104 ? -1.530 7.711 1.334 1.00 91.69 104 VAL A N 1
ATOM 812 C CA . VAL A 1 104 ? -0.224 7.552 1.995 1.00 91.69 104 VAL A CA 1
ATOM 813 C C . VAL A 1 104 ? 0.850 7.154 0.984 1.00 91.69 104 VAL A C 1
ATOM 815 O O . VAL A 1 104 ? 1.907 7.777 0.954 1.00 91.69 104 VAL A O 1
ATOM 818 N N . ALA A 1 105 ? 0.564 6.182 0.114 1.00 94.12 105 ALA A N 1
ATOM 819 C CA . ALA A 1 105 ? 1.485 5.711 -0.920 1.00 94.12 105 ALA A CA 1
ATOM 820 C C . ALA A 1 105 ? 1.864 6.797 -1.944 1.00 94.12 105 ALA A C 1
ATOM 822 O O . ALA A 1 105 ? 2.955 6.754 -2.507 1.00 94.12 105 ALA A O 1
ATOM 823 N N . ALA A 1 106 ? 0.973 7.762 -2.187 1.00 90.88 106 ALA A N 1
ATOM 824 C CA . ALA A 1 106 ? 1.198 8.900 -3.079 1.00 90.88 106 ALA A CA 1
ATOM 825 C C . ALA A 1 106 ? 1.812 10.131 -2.379 1.00 90.88 106 ALA A C 1
ATOM 827 O O . ALA A 1 106 ? 2.034 11.156 -3.027 1.00 90.88 106 ALA A O 1
ATOM 828 N N . SER A 1 107 ? 2.030 10.079 -1.062 1.00 90.50 107 SER A N 1
ATOM 829 C CA . SER A 1 107 ? 2.506 11.229 -0.294 1.00 90.50 107 SER A CA 1
ATOM 830 C C . SER A 1 107 ? 3.997 11.489 -0.533 1.00 90.50 107 SER A C 1
ATOM 832 O O . SER A 1 107 ? 4.800 10.578 -0.352 1.00 90.50 107 SER A O 1
ATOM 834 N N . PRO A 1 108 ? 4.418 12.742 -0.796 1.00 88.50 108 PRO A N 1
ATOM 835 C CA . PRO A 1 108 ? 5.834 13.066 -0.984 1.00 88.50 108 PRO A CA 1
ATOM 836 C C . PRO A 1 108 ? 6.688 12.826 0.272 1.00 88.50 108 PRO A C 1
ATOM 838 O O . PRO A 1 108 ? 7.902 12.681 0.166 1.00 88.50 108 PRO A O 1
ATOM 841 N N . ASN A 1 109 ? 6.062 12.770 1.453 1.00 89.94 109 ASN A N 1
ATOM 842 C CA . ASN A 1 109 ? 6.725 12.512 2.735 1.00 89.94 109 ASN A CA 1
ATOM 843 C C . ASN A 1 109 ? 6.722 11.019 3.115 1.00 89.94 109 ASN A C 1
ATOM 845 O O . ASN A 1 109 ? 6.918 10.679 4.281 1.00 89.94 109 ASN A O 1
ATOM 849 N N . LEU A 1 110 ? 6.465 10.127 2.153 1.00 92.94 110 LEU A N 1
ATOM 850 C CA . LEU A 1 110 ? 6.539 8.687 2.361 1.00 92.94 110 LEU A CA 1
ATOM 851 C C . LEU A 1 110 ? 7.991 8.250 2.619 1.00 92.94 110 LEU A C 1
ATOM 853 O O . LEU A 1 110 ? 8.898 8.510 1.821 1.00 92.94 110 LEU A O 1
ATOM 857 N N . ASP A 1 111 ? 8.195 7.543 3.728 1.00 94.44 111 ASP A N 1
ATOM 858 C CA . ASP A 1 111 ? 9.435 6.841 4.044 1.00 94.44 111 ASP A CA 1
ATOM 859 C C . ASP A 1 111 ? 9.280 5.319 3.863 1.00 94.44 111 ASP A C 1
ATOM 861 O O . ASP A 1 111 ? 8.183 4.800 3.639 1.00 94.44 111 ASP A O 1
ATOM 865 N N 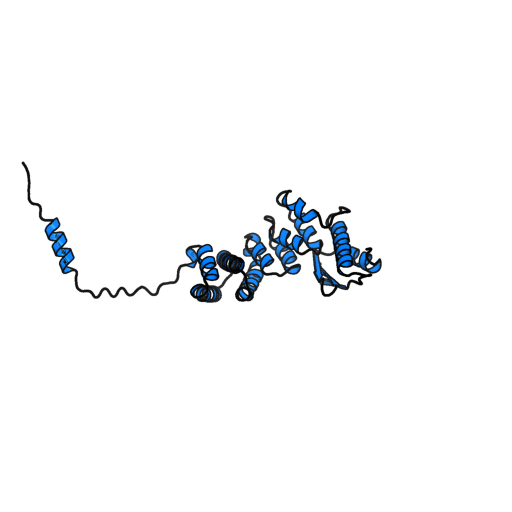. ASP A 1 112 ? 10.396 4.587 3.927 1.00 95.94 112 ASP A N 1
ATOM 866 C CA . ASP A 1 112 ? 10.386 3.131 3.739 1.00 95.94 112 ASP A CA 1
ATOM 867 C C . ASP A 1 112 ? 9.613 2.402 4.852 1.00 95.94 112 ASP A C 1
ATOM 869 O O . ASP A 1 112 ? 8.988 1.381 4.589 1.00 95.94 112 ASP A O 1
ATOM 873 N N . ALA A 1 113 ? 9.604 2.924 6.083 1.00 95.62 113 ALA A N 1
ATOM 874 C CA . ALA A 1 113 ? 8.906 2.294 7.204 1.00 95.62 113 ALA A CA 1
ATOM 875 C C . ALA A 1 113 ? 7.379 2.368 7.035 1.00 95.62 113 ALA A C 1
ATOM 877 O O . ALA A 1 113 ? 6.686 1.356 7.165 1.00 95.62 113 ALA A O 1
ATOM 878 N N . LEU A 1 114 ? 6.851 3.539 6.670 1.00 95.94 114 LEU A N 1
ATOM 879 C CA . LEU A 1 114 ? 5.446 3.719 6.317 1.00 95.94 114 LEU A CA 1
ATOM 880 C C . LEU A 1 114 ? 5.074 2.939 5.060 1.00 95.94 114 LEU A C 1
ATOM 882 O O . LEU A 1 114 ? 3.976 2.387 5.008 1.00 95.94 114 LEU A O 1
ATOM 886 N N . ALA A 1 115 ? 5.967 2.846 4.071 1.00 97.06 115 ALA A N 1
ATOM 887 C CA . ALA A 1 115 ? 5.722 2.048 2.874 1.00 97.06 115 ALA A CA 1
ATOM 888 C C . ALA A 1 115 ? 5.515 0.562 3.210 1.00 97.06 115 ALA A C 1
ATOM 890 O O . ALA A 1 115 ? 4.638 -0.073 2.629 1.00 97.06 115 ALA A O 1
ATOM 891 N N . GLN A 1 116 ? 6.239 0.007 4.191 1.00 96.94 116 GLN A N 1
ATOM 892 C CA . GLN A 1 116 ? 6.012 -1.371 4.653 1.00 96.94 116 GLN A CA 1
ATOM 893 C C . GLN A 1 116 ? 4.620 -1.551 5.268 1.00 96.94 116 GLN A C 1
ATOM 895 O O . GLN A 1 116 ? 3.948 -2.546 4.986 1.00 96.94 116 GLN A O 1
ATOM 900 N N . LEU A 1 117 ? 4.170 -0.586 6.076 1.00 97.12 117 LEU A N 1
ATOM 901 C CA . LEU A 1 117 ? 2.837 -0.611 6.683 1.00 97.12 117 LEU A CA 1
ATOM 902 C C . LEU A 1 117 ? 1.734 -0.456 5.623 1.00 97.12 117 LEU A C 1
ATOM 904 O O . LEU A 1 117 ? 0.767 -1.216 5.620 1.00 97.12 117 LE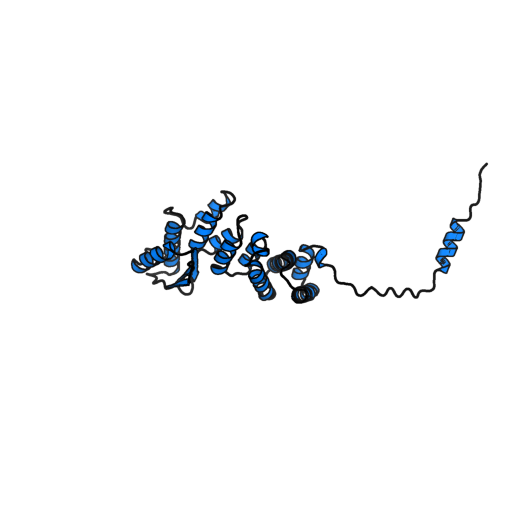U A O 1
ATOM 908 N N . ALA A 1 118 ? 1.901 0.482 4.687 1.00 97.00 118 ALA A N 1
ATOM 909 C CA . ALA A 1 118 ? 0.977 0.698 3.577 1.00 97.00 118 ALA A CA 1
ATOM 910 C C . ALA A 1 118 ? 0.883 -0.542 2.673 1.00 97.00 118 ALA A C 1
ATOM 912 O O . ALA A 1 118 ? -0.216 -0.971 2.317 1.00 97.00 118 ALA A O 1
ATOM 913 N N . TRP A 1 119 ? 2.026 -1.164 2.367 1.00 97.69 119 TRP A N 1
ATOM 914 C CA . TRP A 1 119 ? 2.090 -2.403 1.598 1.00 97.69 119 TRP A CA 1
ATOM 915 C C . TRP A 1 119 ? 1.356 -3.554 2.287 1.00 97.69 119 TRP A C 1
ATOM 917 O O . TRP A 1 119 ? 0.632 -4.303 1.636 1.00 97.69 119 TRP A O 1
ATOM 927 N N . TRP A 1 120 ? 1.502 -3.683 3.609 1.00 97.12 120 TRP A N 1
ATOM 928 C CA . TRP A 1 120 ? 0.780 -4.690 4.385 1.00 97.12 120 TRP A CA 1
ATOM 929 C C . TRP A 1 120 ? -0.744 -4.477 4.346 1.00 97.12 120 TRP A C 1
ATOM 931 O O . TRP A 1 120 ? -1.503 -5.446 4.227 1.00 97.12 120 TRP A O 1
ATOM 941 N N . CYS A 1 121 ? -1.193 -3.217 4.395 1.00 96.56 121 CYS A N 1
ATOM 942 C CA . CYS A 1 121 ? -2.612 -2.876 4.316 1.00 96.56 121 CYS A CA 1
ATOM 943 C C . CYS A 1 121 ? -3.232 -3.201 2.952 1.00 96.56 121 CYS A C 1
ATOM 945 O O . CYS A 1 121 ? -4.317 -3.781 2.913 1.00 96.56 121 CYS A O 1
ATOM 947 N N . LEU A 1 122 ? -2.574 -2.811 1.852 1.00 96.12 122 LEU A N 1
ATOM 948 C CA . LEU A 1 122 ? -3.138 -2.904 0.501 1.00 96.12 122 LEU A CA 1
ATOM 949 C C . LEU A 1 122 ? -2.078 -3.306 -0.546 1.00 96.12 122 LEU A C 1
ATOM 951 O O . LEU A 1 122 ? -1.588 -2.450 -1.291 1.00 96.12 122 LEU A O 1
ATOM 955 N N . PRO A 1 123 ? -1.736 -4.605 -0.649 1.00 96.19 123 PRO A N 1
ATOM 956 C CA . PRO A 1 123 ? -0.705 -5.092 -1.561 1.00 96.19 123 PRO A CA 1
ATOM 957 C C . PRO A 1 123 ? -1.215 -5.206 -3.008 1.00 96.19 123 PRO A C 1
ATOM 959 O O . PRO A 1 123 ? -1.491 -6.295 -3.507 1.00 96.19 123 PRO A O 1
ATOM 962 N N . THR A 1 124 ? -1.380 -4.068 -3.684 1.00 95.75 124 THR A N 1
ATOM 963 C CA . THR A 1 124 ? -1.864 -3.987 -5.075 1.00 95.75 124 THR A CA 1
ATOM 964 C C . THR A 1 124 ? -0.810 -3.393 -6.008 1.00 95.75 124 THR A C 1
ATOM 966 O O . THR A 1 124 ? 0.065 -2.643 -5.574 1.00 95.75 124 THR A O 1
ATOM 969 N N . ALA A 1 125 ? -0.905 -3.680 -7.310 1.00 95.94 125 ALA A N 1
ATOM 970 C CA . ALA A 1 125 ? 0.037 -3.155 -8.302 1.00 95.94 125 ALA A CA 1
ATOM 971 C C . ALA A 1 125 ? 0.019 -1.617 -8.387 1.00 95.94 125 ALA A C 1
ATOM 973 O O . ALA A 1 125 ? 1.066 -0.991 -8.545 1.00 95.94 125 ALA A O 1
ATOM 974 N N . GLU A 1 126 ? -1.147 -0.989 -8.208 1.00 94.62 126 GLU A N 1
ATOM 975 C CA . GLU A 1 126 ? -1.269 0.471 -8.137 1.00 94.62 126 GLU A CA 1
ATOM 976 C C . GLU A 1 126 ? -0.477 1.053 -6.959 1.00 94.62 126 GLU A C 1
ATOM 978 O O . GLU A 1 126 ? 0.353 1.943 -7.152 1.00 94.62 126 GLU A O 1
ATOM 983 N N . VAL A 1 127 ? -0.672 0.507 -5.755 1.00 96.44 127 VAL A N 1
ATOM 984 C CA . VAL A 1 127 ? 0.048 0.945 -4.550 1.00 96.44 127 VAL A CA 1
ATOM 985 C C . VAL A 1 127 ? 1.549 0.692 -4.691 1.00 96.44 127 VAL A C 1
ATOM 987 O O . VAL A 1 127 ? 2.347 1.572 -4.372 1.00 96.44 127 VAL A O 1
ATOM 990 N N . ALA A 1 128 ? 1.955 -0.457 -5.240 1.00 97.44 128 ALA A N 1
ATOM 991 C CA . ALA A 1 128 ? 3.362 -0.754 -5.498 1.00 97.44 128 ALA A CA 1
ATOM 992 C C . ALA A 1 128 ? 4.009 0.270 -6.445 1.00 97.44 128 ALA A C 1
ATOM 994 O O . ALA A 1 128 ? 5.101 0.754 -6.148 1.00 97.44 128 ALA A O 1
ATOM 995 N N . ARG A 1 129 ? 3.332 0.657 -7.538 1.00 96.12 129 ARG A N 1
ATOM 996 C CA . ARG A 1 129 ? 3.817 1.704 -8.455 1.00 96.12 129 ARG A CA 1
ATOM 997 C C . ARG A 1 129 ? 3.969 3.055 -7.762 1.00 96.12 129 ARG A C 1
ATOM 999 O O . ARG A 1 129 ? 5.007 3.699 -7.913 1.00 96.12 129 ARG A O 1
ATOM 1006 N N . LEU A 1 130 ? 2.958 3.477 -6.996 1.00 95.19 130 LEU A N 1
ATOM 1007 C CA . LEU A 1 130 ? 2.997 4.740 -6.253 1.00 95.19 130 LEU A CA 1
ATOM 1008 C C . LEU A 1 130 ? 4.187 4.768 -5.290 1.00 95.19 130 LEU A C 1
ATOM 1010 O O . LEU A 1 130 ? 4.998 5.691 -5.339 1.00 95.19 130 LEU A O 1
ATOM 1014 N N . MET A 1 131 ? 4.360 3.723 -4.484 1.00 96.75 131 MET A N 1
ATOM 1015 C CA . MET A 1 131 ? 5.459 3.653 -3.522 1.00 96.75 131 MET A CA 1
ATOM 1016 C C . MET A 1 131 ? 6.827 3.571 -4.211 1.00 96.75 131 MET A C 1
ATOM 1018 O O . MET A 1 131 ? 7.733 4.307 -3.831 1.00 96.75 131 MET A O 1
ATOM 1022 N N . LEU A 1 132 ? 6.982 2.754 -5.261 1.00 96.19 132 LEU A N 1
ATOM 1023 C CA . LEU A 1 132 ? 8.257 2.596 -5.978 1.00 96.19 132 LEU A CA 1
ATOM 1024 C C . LEU A 1 132 ? 8.695 3.868 -6.727 1.00 96.19 132 LEU A C 1
ATOM 1026 O O . LEU A 1 132 ? 9.878 4.038 -7.012 1.00 96.19 132 LEU A O 1
ATOM 1030 N N . SER A 1 133 ? 7.768 4.791 -7.007 1.00 94.12 133 SER A N 1
ATOM 1031 C CA . SER A 1 133 ? 8.100 6.110 -7.562 1.00 94.12 133 SER A CA 1
ATOM 1032 C C . SER A 1 133 ? 8.878 7.013 -6.593 1.00 94.12 133 SER A C 1
ATOM 1034 O O . SER A 1 133 ? 9.508 7.979 -7.028 1.00 94.12 133 SER A O 1
ATOM 1036 N N . HIS A 1 134 ? 8.887 6.685 -5.296 1.00 93.69 134 HIS A N 1
ATOM 1037 C CA . HIS A 1 134 ? 9.595 7.441 -4.268 1.00 93.69 134 HIS A CA 1
ATOM 1038 C C . HIS A 1 134 ? 11.031 6.920 -4.095 1.00 93.69 134 HIS A C 1
ATOM 1040 O O . HIS A 1 134 ? 11.219 5.755 -3.731 1.00 93.69 134 HIS A O 1
ATOM 1046 N N . PRO A 1 135 ? 12.065 7.774 -4.240 1.00 91.81 135 PRO A N 1
ATOM 1047 C CA . PRO A 1 135 ? 13.458 7.359 -4.065 1.00 91.81 135 PRO A CA 1
ATOM 1048 C C . PRO A 1 135 ? 13.759 6.757 -2.686 1.00 91.81 135 PRO A C 1
ATOM 1050 O O . PRO A 1 135 ? 14.548 5.822 -2.587 1.00 91.81 135 PRO A O 1
ATOM 1053 N N . ASN A 1 136 ? 13.113 7.255 -1.625 1.00 92.31 136 ASN A N 1
ATOM 1054 C CA . ASN A 1 136 ? 13.290 6.740 -0.262 1.00 92.31 136 ASN A CA 1
ATOM 1055 C C . ASN A 1 136 ? 12.850 5.275 -0.129 1.00 92.31 136 ASN A C 1
ATOM 1057 O O . ASN A 1 136 ? 13.457 4.520 0.625 1.00 92.31 136 ASN A O 1
ATOM 1061 N N . VAL A 1 137 ? 11.816 4.873 -0.872 1.00 95.88 137 VAL A N 1
ATOM 1062 C CA . VAL A 1 137 ? 11.285 3.504 -0.861 1.00 95.88 137 VAL A CA 1
ATOM 1063 C C . VAL A 1 137 ? 12.061 2.615 -1.828 1.00 95.88 137 VAL A C 1
ATOM 1065 O O . VAL A 1 137 ? 12.401 1.485 -1.482 1.00 95.88 137 VAL A O 1
ATOM 1068 N N . ALA A 1 138 ? 12.384 3.125 -3.021 1.00 94.06 138 ALA A N 1
ATOM 1069 C CA . ALA A 1 138 ? 13.167 2.395 -4.017 1.00 94.06 138 ALA A CA 1
ATOM 1070 C C . ALA A 1 138 ? 14.558 2.002 -3.485 1.00 94.06 138 ALA A C 1
ATOM 1072 O O . ALA A 1 138 ? 14.984 0.869 -3.679 1.00 94.06 138 ALA A O 1
ATOM 1073 N N . ASN A 1 139 ? 15.222 2.903 -2.752 1.00 93.38 139 ASN A N 1
ATOM 1074 C CA . ASN A 1 139 ? 16.506 2.633 -2.093 1.00 93.38 139 ASN A CA 1
ATOM 1075 C C . ASN A 1 139 ? 16.360 1.926 -0.729 1.00 93.38 139 ASN A C 1
ATOM 1077 O O . ASN A 1 139 ? 17.360 1.595 -0.091 1.00 93.38 139 ASN A O 1
ATOM 1081 N N . GLY A 1 140 ? 15.127 1.752 -0.252 1.00 94.94 140 GLY A N 1
ATOM 1082 C CA . GLY A 1 140 ? 14.804 1.147 1.033 1.00 94.94 140 GLY A CA 1
ATOM 1083 C C . GLY A 1 140 ? 14.700 -0.377 0.978 1.00 94.94 140 GLY A C 1
ATOM 1084 O O . GLY A 1 140 ? 15.011 -1.030 -0.019 1.00 94.94 140 GLY A O 1
ATOM 1085 N N . ARG A 1 141 ? 14.225 -0.978 2.073 1.00 95.06 141 ARG A N 1
ATOM 1086 C CA . ARG A 1 141 ? 14.048 -2.438 2.175 1.00 95.06 141 ARG A CA 1
ATOM 1087 C C . ARG A 1 141 ? 12.792 -2.915 1.450 1.00 95.06 141 ARG A C 1
ATOM 1089 O O . ARG A 1 141 ? 12.675 -4.107 1.154 1.00 95.06 141 ARG A O 1
ATOM 1096 N N . THR A 1 142 ? 11.843 -2.015 1.204 1.00 96.44 142 THR A N 1
ATOM 1097 C CA . THR A 1 142 ? 10.567 -2.333 0.553 1.00 96.44 142 THR A CA 1
ATOM 1098 C C . THR A 1 142 ? 10.722 -2.391 -0.960 1.00 96.44 142 THR A C 1
ATOM 1100 O O . THR A 1 142 ? 10.136 -3.276 -1.581 1.00 96.44 142 THR A O 1
ATOM 1103 N N . GLY A 1 143 ? 11.558 -1.523 -1.544 1.00 95.88 143 GLY A N 1
ATOM 1104 C CA . GLY A 1 143 ? 11.798 -1.418 -2.987 1.00 95.88 143 GLY A CA 1
ATOM 1105 C C . GLY A 1 143 ? 11.941 -2.765 -3.707 1.00 95.88 143 GLY A C 1
ATOM 1106 O O . GLY A 1 143 ? 11.134 -3.038 -4.598 1.00 95.88 143 GLY A O 1
ATOM 1107 N N . PRO A 1 144 ? 12.879 -3.651 -3.307 1.00 95.81 144 PRO A N 1
ATOM 1108 C CA . PRO A 1 144 ? 13.068 -4.948 -3.964 1.00 95.81 144 PRO A CA 1
ATOM 1109 C C . PRO A 1 144 ? 11.808 -5.823 -3.978 1.00 95.81 144 PRO A C 1
ATOM 1111 O O . PRO A 1 144 ? 11.502 -6.457 -4.985 1.00 95.81 144 PRO A O 1
ATOM 1114 N N . LYS A 1 145 ? 11.028 -5.817 -2.887 1.00 96.25 145 LYS A N 1
ATOM 1115 C CA . LYS A 1 145 ? 9.780 -6.592 -2.791 1.00 96.25 145 LYS A CA 1
ATOM 1116 C C . LYS A 1 145 ? 8.719 -6.063 -3.755 1.00 96.25 145 LYS A C 1
ATOM 1118 O O . LYS A 1 145 ? 8.025 -6.854 -4.385 1.00 96.25 145 LYS A O 1
ATOM 1123 N N . LEU A 1 146 ? 8.605 -4.738 -3.873 1.00 97.06 146 LEU A N 1
ATOM 1124 C CA . LEU A 1 146 ? 7.660 -4.092 -4.790 1.00 97.06 146 LEU A CA 1
ATOM 1125 C C . LEU A 1 146 ? 8.062 -4.305 -6.245 1.00 97.06 146 LEU A C 1
ATOM 1127 O O . LEU A 1 146 ? 7.204 -4.580 -7.076 1.00 97.06 146 LEU A O 1
ATOM 1131 N N . SER A 1 147 ? 9.360 -4.204 -6.542 1.00 96.31 147 SER A N 1
ATOM 1132 C CA . SER A 1 147 ? 9.908 -4.449 -7.875 1.00 96.31 147 SER A CA 1
ATOM 1133 C C . SER A 1 147 ? 9.611 -5.875 -8.332 1.00 96.31 147 SER A C 1
ATOM 1135 O O . SER A 1 147 ? 9.050 -6.066 -9.409 1.00 96.31 147 SER A O 1
ATOM 1137 N N . GLN A 1 148 ? 9.900 -6.869 -7.485 1.00 96.06 148 GLN A N 1
ATOM 1138 C CA . GLN A 1 148 ? 9.601 -8.264 -7.802 1.00 96.06 148 GLN A CA 1
ATOM 1139 C C . GLN A 1 148 ? 8.100 -8.485 -8.000 1.00 96.06 148 GLN A C 1
ATOM 1141 O O . GLN A 1 148 ? 7.684 -9.061 -9.001 1.00 96.06 148 GLN A O 1
ATOM 1146 N N . PHE A 1 149 ? 7.279 -7.963 -7.083 1.00 96.81 149 PHE A N 1
ATOM 1147 C CA . PHE A 1 149 ? 5.828 -8.058 -7.189 1.00 96.81 149 PHE A CA 1
ATOM 1148 C C . PHE A 1 149 ? 5.322 -7.484 -8.518 1.00 96.81 149 PHE A C 1
ATOM 1150 O O . PHE A 1 149 ? 4.545 -8.134 -9.211 1.00 96.81 149 PHE A O 1
ATOM 1157 N N . LEU A 1 150 ? 5.772 -6.287 -8.897 1.00 96.38 150 LEU A N 1
ATOM 1158 C CA . LEU A 1 150 ? 5.369 -5.637 -10.142 1.00 96.38 150 LEU A CA 1
ATOM 1159 C C . LEU A 1 150 ? 5.831 -6.405 -11.382 1.00 96.38 150 LEU A C 1
ATOM 1161 O O . LEU A 1 150 ? 5.084 -6.467 -12.355 1.00 96.38 150 LEU A O 1
ATOM 1165 N N . LEU A 1 151 ? 7.025 -7.000 -11.352 1.00 94.88 151 LEU A N 1
ATOM 1166 C CA . LEU A 1 151 ? 7.525 -7.831 -12.444 1.00 94.88 151 LEU A CA 1
ATOM 1167 C C . LEU A 1 151 ? 6.652 -9.077 -12.643 1.00 94.88 151 LEU A C 1
ATOM 1169 O O . LEU A 1 151 ? 6.261 -9.372 -13.773 1.00 94.88 151 LEU A O 1
ATOM 1173 N N . ASP A 1 152 ? 6.292 -9.754 -11.551 1.00 95.12 152 ASP A N 1
ATOM 1174 C CA . ASP A 1 152 ? 5.437 -10.945 -11.576 1.00 95.12 152 ASP A CA 1
ATOM 1175 C C . ASP A 1 152 ? 4.001 -10.616 -12.019 1.00 95.12 152 ASP A C 1
ATOM 1177 O O . ASP A 1 152 ? 3.341 -11.435 -12.659 1.00 95.12 152 ASP A O 1
ATOM 1181 N N . HIS A 1 153 ? 3.518 -9.406 -11.709 1.00 93.94 153 HIS A N 1
ATOM 1182 C CA . HIS A 1 153 ? 2.166 -8.954 -12.055 1.00 93.94 153 HIS A CA 1
ATOM 1183 C C . HIS A 1 153 ? 2.063 -8.315 -13.444 1.00 93.94 153 HIS A C 1
ATOM 1185 O O . HIS A 1 153 ? 0.969 -8.258 -14.003 1.00 93.94 153 HIS A O 1
ATOM 1191 N N . LEU A 1 154 ? 3.179 -7.877 -14.034 1.00 93.69 154 LEU A N 1
ATOM 1192 C CA . LEU A 1 154 ? 3.206 -7.201 -15.333 1.00 93.69 154 LEU A CA 1
ATOM 1193 C C . LEU A 1 154 ? 2.482 -7.963 -16.463 1.00 93.69 154 LEU A C 1
ATOM 1195 O O . LEU A 1 154 ? 1.823 -7.307 -17.271 1.00 93.69 154 LEU A O 1
ATOM 1199 N N . PRO A 1 155 ? 2.555 -9.309 -16.567 1.00 92.12 155 PRO A N 1
ATOM 1200 C CA . PRO A 1 155 ? 1.834 -10.047 -17.602 1.00 92.12 155 PRO A CA 1
ATOM 1201 C C . PRO A 1 155 ? 0.309 -9.944 -17.515 1.00 92.12 155 PRO A C 1
ATOM 1203 O O . PRO A 1 155 ? -0.350 -10.194 -18.521 1.00 92.12 155 PRO A O 1
ATOM 1206 N N . PHE A 1 156 ? -0.223 -9.598 -16.342 1.00 93.25 156 PHE A N 1
ATOM 1207 C CA . PHE A 1 156 ? -1.654 -9.532 -16.042 1.00 93.25 156 PHE A CA 1
ATOM 1208 C C . PHE A 1 156 ? -2.201 -8.097 -16.054 1.00 93.25 156 PHE A C 1
ATOM 1210 O O . PHE A 1 156 ? -3.345 -7.874 -15.676 1.00 93.25 156 PHE A O 1
ATOM 1217 N N . GLU A 1 157 ? -1.390 -7.110 -16.441 1.00 92.75 157 GLU A N 1
ATOM 1218 C CA . GLU A 1 157 ? -1.833 -5.721 -16.543 1.00 92.75 157 GLU A CA 1
ATOM 1219 C C . GLU A 1 157 ? -2.670 -5.501 -17.809 1.00 92.75 157 GLU A C 1
ATOM 1221 O O . GLU A 1 157 ? -2.199 -5.711 -18.926 1.00 92.75 157 GLU A O 1
ATOM 1226 N N . ASP A 1 158 ? -3.896 -5.009 -17.633 1.00 87.62 158 ASP A N 1
ATOM 1227 C CA . ASP A 1 158 ? -4.848 -4.825 -18.738 1.00 87.62 158 ASP A CA 1
ATOM 1228 C C . ASP A 1 158 ? -4.675 -3.486 -19.470 1.00 87.62 158 ASP A C 1
ATOM 1230 O O . ASP A 1 158 ? -5.029 -3.336 -20.640 1.00 87.62 158 ASP A O 1
ATOM 1234 N N . THR A 1 159 ? -4.167 -2.466 -18.773 1.00 93.50 159 THR A N 1
ATOM 1235 C CA . THR A 1 159 ? -4.115 -1.098 -19.301 1.00 93.50 159 THR A CA 1
ATOM 1236 C C . THR A 1 159 ? -2.713 -0.751 -19.783 1.00 93.50 159 THR A C 1
ATOM 1238 O O . THR A 1 159 ? -1.756 -0.791 -19.010 1.00 93.50 159 THR A O 1
ATOM 1241 N N . SER A 1 160 ? -2.595 -0.273 -21.027 1.00 94.62 160 SER A N 1
ATOM 1242 C CA . SER A 1 160 ? -1.314 0.163 -21.607 1.00 94.62 160 SER A CA 1
ATOM 1243 C C . SER A 1 160 ? -0.563 1.157 -20.721 1.00 94.62 160 SER A C 1
ATOM 1245 O O . SER A 1 160 ? 0.652 1.064 -20.589 1.00 94.62 160 SER A O 1
ATOM 1247 N N . ARG A 1 161 ? -1.277 2.085 -20.071 1.00 93.94 161 ARG A N 1
ATOM 1248 C CA . ARG A 1 161 ? -0.688 3.046 -19.129 1.00 93.94 161 ARG A CA 1
ATOM 1249 C C . ARG A 1 161 ? -0.031 2.358 -17.930 1.00 93.94 161 ARG A C 1
ATOM 1251 O O . ARG A 1 161 ? 1.109 2.677 -17.622 1.00 93.94 161 ARG A O 1
ATOM 1258 N N . SER A 1 162 ? -0.706 1.391 -17.309 1.00 94.25 162 SER A N 1
ATOM 1259 C CA . SER A 1 162 ? -0.149 0.625 -16.189 1.00 94.25 162 SER A CA 1
ATOM 1260 C C . SER A 1 162 ? 1.099 -0.149 -16.601 1.00 94.25 162 SER A C 1
ATOM 1262 O O . SER A 1 162 ? 2.079 -0.160 -15.857 1.00 94.25 162 SER A O 1
ATOM 1264 N N . ILE A 1 163 ? 1.099 -0.739 -17.802 1.00 95.38 163 ILE A N 1
ATOM 1265 C CA . ILE A 1 163 ? 2.266 -1.436 -18.362 1.00 95.38 163 ILE A CA 1
ATOM 1266 C C . ILE A 1 163 ? 3.435 -0.459 -18.542 1.00 95.38 163 ILE A C 1
ATOM 1268 O O . ILE A 1 163 ? 4.536 -0.732 -18.065 1.00 95.38 163 ILE A O 1
ATOM 1272 N N . ILE A 1 164 ? 3.194 0.687 -19.189 1.00 94.88 164 ILE A N 1
ATOM 1273 C CA . ILE A 1 164 ? 4.206 1.729 -19.431 1.00 94.88 164 ILE A CA 1
ATOM 1274 C C . ILE A 1 164 ? 4.811 2.209 -18.110 1.00 94.88 164 ILE A C 1
ATOM 1276 O O . ILE A 1 164 ? 6.035 2.207 -17.960 1.00 94.88 164 ILE A O 1
ATOM 1280 N N . ASP A 1 165 ? 3.961 2.586 -17.152 1.00 94.44 165 ASP A N 1
ATOM 1281 C CA . ASP A 1 165 ? 4.387 3.113 -15.856 1.00 94.44 165 ASP A CA 1
ATOM 1282 C C . ASP A 1 165 ? 5.169 2.056 -15.064 1.00 94.44 165 ASP A C 1
ATOM 1284 O O . ASP A 1 165 ? 6.208 2.367 -14.484 1.00 94.44 165 ASP A O 1
ATOM 1288 N N . THR A 1 166 ? 4.730 0.793 -15.094 1.00 95.69 166 THR A N 1
ATOM 1289 C CA . THR A 1 166 ? 5.422 -0.313 -14.415 1.00 95.69 166 THR A CA 1
ATOM 1290 C C . THR A 1 166 ? 6.804 -0.556 -15.010 1.00 95.69 166 THR A C 1
ATOM 1292 O O . THR A 1 166 ? 7.787 -0.545 -14.275 1.00 95.69 166 THR A O 1
ATOM 1295 N N . VAL A 1 167 ? 6.910 -0.716 -16.333 1.00 94.69 167 VAL A N 1
ATOM 1296 C CA . VAL A 1 167 ? 8.200 -0.938 -17.009 1.00 94.69 167 VAL A CA 1
ATOM 1297 C C . VAL A 1 167 ? 9.156 0.220 -16.735 1.00 94.69 167 VAL A C 1
ATOM 1299 O O . VAL A 1 167 ? 10.308 -0.004 -16.364 1.00 94.69 167 VAL A O 1
ATOM 1302 N N . LYS A 1 168 ? 8.669 1.462 -16.849 1.00 93.50 168 LYS A N 1
ATOM 1303 C CA . LYS A 1 168 ? 9.461 2.655 -16.548 1.00 93.50 168 LYS A CA 1
ATOM 1304 C C . LYS A 1 168 ? 9.984 2.630 -15.111 1.00 93.50 168 LYS A C 1
ATOM 1306 O O . LYS A 1 168 ? 11.173 2.848 -14.900 1.00 93.50 168 LYS A O 1
ATOM 1311 N N . LEU A 1 169 ? 9.118 2.369 -14.130 1.00 94.31 169 LEU A N 1
ATOM 1312 C CA . LEU A 1 169 ? 9.494 2.350 -12.714 1.00 94.31 169 LEU A CA 1
ATOM 1313 C C . LEU A 1 169 ? 10.498 1.242 -12.398 1.00 94.31 169 LEU A C 1
ATOM 1315 O O . LEU A 1 169 ? 11.487 1.511 -11.719 1.00 94.31 169 LEU A O 1
ATOM 1319 N N . LEU A 1 170 ? 10.291 0.034 -12.924 1.00 94.12 170 LEU A N 1
ATOM 1320 C CA . LEU A 1 170 ? 11.215 -1.084 -12.735 1.00 94.12 170 LEU A CA 1
ATOM 1321 C C . LEU A 1 170 ? 12.622 -0.731 -13.236 1.00 94.12 170 LEU A C 1
ATOM 1323 O O . LEU A 1 170 ? 13.596 -0.891 -12.501 1.00 94.12 170 LEU A O 1
ATOM 1327 N N . LEU A 1 171 ? 12.727 -0.143 -14.431 1.00 91.38 171 LEU A N 1
ATOM 1328 C CA . LEU A 1 171 ? 14.004 0.305 -14.992 1.00 91.38 171 LEU A CA 1
ATOM 1329 C C . LEU A 1 171 ? 14.609 1.472 -14.196 1.00 91.38 171 LEU A C 1
ATOM 1331 O O . LEU A 1 171 ? 15.788 1.445 -13.847 1.00 91.38 171 LEU A O 1
ATOM 1335 N N . CYS A 1 172 ? 13.824 2.499 -13.866 1.00 88.75 172 CYS A N 1
ATOM 1336 C CA . CYS A 1 172 ? 14.310 3.658 -13.110 1.00 88.75 172 CYS A CA 1
ATOM 1337 C C . CYS A 1 172 ? 14.738 3.307 -11.676 1.00 88.75 172 CYS A C 1
ATOM 1339 O O . CYS A 1 172 ? 15.638 3.960 -11.152 1.00 88.75 172 CYS A O 1
ATOM 1341 N N . SER A 1 173 ? 14.139 2.280 -11.064 1.00 87.62 173 SER A N 1
ATOM 1342 C CA . SER A 1 173 ? 14.477 1.837 -9.706 1.00 87.62 173 SER A CA 1
ATOM 1343 C C . SER A 1 173 ? 15.862 1.188 -9.602 1.00 87.62 173 SER A C 1
ATOM 1345 O O . SER A 1 173 ? 16.439 1.182 -8.520 1.00 87.62 173 SER A O 1
ATOM 1347 N N . ARG A 1 174 ? 16.415 0.677 -10.716 1.00 86.12 174 ARG A N 1
ATOM 1348 C CA . ARG A 1 174 ? 17.699 -0.056 -10.774 1.00 86.12 174 ARG A CA 1
ATOM 1349 C C . ARG A 1 174 ? 17.775 -1.269 -9.836 1.00 86.12 174 ARG A C 1
ATOM 1351 O O . ARG A 1 174 ? 18.860 -1.659 -9.416 1.00 86.12 174 ARG A O 1
ATOM 1358 N N . LEU A 1 175 ? 16.625 -1.856 -9.515 1.00 89.38 175 LEU A N 1
ATOM 1359 C CA . LEU A 1 175 ? 16.524 -3.032 -8.649 1.00 89.38 175 LEU A CA 1
ATOM 1360 C C . LEU A 1 175 ? 16.551 -4.356 -9.419 1.00 89.38 175 LEU A C 1
ATOM 1362 O O . LEU A 1 175 ? 16.721 -5.403 -8.803 1.00 89.38 175 LEU A O 1
ATOM 1366 N N . LEU A 1 176 ? 16.375 -4.309 -10.742 1.00 88.19 176 LEU A N 1
ATOM 1367 C CA . LEU A 1 176 ? 16.388 -5.491 -11.596 1.00 88.19 176 LEU A CA 1
ATOM 1368 C C . LEU A 1 176 ? 17.812 -5.989 -11.854 1.00 88.19 176 LEU A C 1
ATOM 1370 O O . LEU A 1 176 ? 18.728 -5.193 -12.078 1.00 88.19 176 LEU A O 1
ATOM 1374 N N . ASN A 1 177 ? 17.977 -7.309 -11.905 1.00 89.06 177 ASN A N 1
ATOM 1375 C CA . ASN A 1 177 ? 19.204 -7.927 -12.406 1.00 89.06 177 ASN A CA 1
ATOM 1376 C C . ASN A 1 177 ? 19.242 -7.945 -13.953 1.00 89.06 177 ASN A C 1
ATOM 1378 O O . ASN A 1 177 ? 18.282 -7.572 -14.639 1.00 89.06 177 ASN A O 1
ATOM 1382 N N . GLU A 1 178 ? 20.377 -8.355 -14.527 1.00 86.00 178 GLU A N 1
ATOM 1383 C CA . GLU A 1 178 ? 20.560 -8.393 -15.986 1.00 86.00 178 GLU A CA 1
ATOM 1384 C C . GLU A 1 178 ? 19.604 -9.376 -16.678 1.00 86.00 178 GLU A C 1
ATOM 1386 O O . GLU A 1 178 ? 19.112 -9.088 -17.769 1.00 86.00 178 GLU A O 1
ATOM 1391 N N . GLU A 1 179 ? 19.286 -10.501 -16.035 1.00 89.56 179 GLU A N 1
ATOM 1392 C CA . GLU A 1 179 ? 18.379 -11.512 -16.581 1.00 89.56 179 GLU A CA 1
ATOM 1393 C C . GLU A 1 179 ? 16.936 -10.989 -16.662 1.00 89.56 179 GLU A C 1
ATOM 1395 O O . GLU A 1 179 ? 16.289 -11.080 -17.706 1.00 89.56 179 GLU A O 1
ATOM 1400 N N . GLU A 1 180 ? 16.440 -10.379 -15.588 1.00 91.44 180 GLU A N 1
ATOM 1401 C CA . GLU A 1 180 ? 15.122 -9.743 -15.511 1.00 91.44 180 GLU A CA 1
ATOM 1402 C C . GLU A 1 180 ? 15.002 -8.598 -16.513 1.00 91.44 180 GLU A C 1
ATOM 1404 O O . GLU A 1 180 ? 14.002 -8.491 -17.227 1.00 91.44 180 GLU A O 1
ATOM 1409 N N . THR A 1 181 ? 16.051 -7.780 -16.625 1.00 88.06 181 THR A N 1
ATOM 1410 C CA . THR A 1 181 ? 16.122 -6.705 -17.619 1.00 88.06 181 THR A CA 1
ATOM 1411 C C . THR A 1 181 ? 16.084 -7.268 -19.042 1.00 88.06 181 THR A C 1
ATOM 1413 O O . THR A 1 181 ? 15.392 -6.718 -19.902 1.00 88.06 181 THR A O 1
ATOM 1416 N N . GLY A 1 182 ? 16.778 -8.382 -19.295 1.00 87.50 182 GLY A N 1
ATOM 1417 C CA . GLY A 1 182 ? 16.750 -9.100 -20.569 1.00 87.50 182 GLY A CA 1
ATOM 1418 C C . GLY A 1 182 ? 15.360 -9.634 -20.919 1.00 87.50 182 GLY A C 1
ATOM 1419 O O . GLY A 1 182 ? 14.883 -9.412 -22.032 1.00 87.50 182 GLY A O 1
ATOM 1420 N N . ARG A 1 183 ? 14.659 -10.257 -19.961 1.00 88.94 183 ARG A N 1
ATOM 1421 C CA . ARG A 1 183 ? 13.272 -10.730 -20.144 1.00 88.94 183 ARG A CA 1
ATOM 1422 C C . ARG A 1 183 ? 12.314 -9.581 -20.449 1.00 88.94 183 ARG A C 1
ATOM 1424 O O . ARG A 1 183 ? 11.477 -9.691 -21.345 1.00 88.94 183 ARG A O 1
ATOM 1431 N N . LEU A 1 184 ? 12.447 -8.471 -19.722 1.00 90.00 184 LEU A N 1
ATOM 1432 C CA . LEU A 1 184 ? 11.632 -7.281 -19.941 1.00 90.00 184 LEU A CA 1
ATOM 1433 C C . LEU A 1 184 ? 11.879 -6.710 -21.345 1.00 90.00 184 LEU A C 1
ATOM 1435 O O . LEU A 1 184 ? 10.926 -6.349 -22.034 1.00 90.00 184 LEU A O 1
ATOM 1439 N N . ARG A 1 185 ? 13.144 -6.689 -21.788 1.00 88.44 185 ARG A N 1
ATOM 1440 C CA . ARG A 1 185 ? 13.543 -6.225 -23.123 1.00 88.44 185 ARG A CA 1
ATOM 1441 C C . ARG A 1 185 ? 12.964 -7.096 -24.231 1.00 88.44 185 ARG A C 1
ATOM 1443 O O . ARG A 1 185 ? 12.359 -6.544 -25.138 1.00 88.44 185 ARG A O 1
ATOM 1450 N N . ALA A 1 186 ? 13.078 -8.419 -24.125 1.00 89.50 186 ALA A N 1
ATOM 1451 C CA . ALA A 1 186 ? 12.484 -9.338 -25.097 1.00 89.50 186 ALA A CA 1
ATOM 1452 C C . ALA A 1 186 ? 10.969 -9.100 -25.233 1.00 89.50 186 ALA A C 1
ATOM 1454 O O . ALA A 1 186 ? 10.441 -8.997 -26.332 1.00 89.50 186 ALA A O 1
ATOM 1455 N N . ARG A 1 187 ? 10.265 -8.884 -24.113 1.00 88.31 187 ARG A N 1
ATOM 1456 C CA . ARG A 1 187 ? 8.834 -8.538 -24.140 1.00 88.31 187 ARG A CA 1
ATOM 1457 C C . ARG A 1 187 ? 8.555 -7.195 -24.826 1.00 88.31 187 ARG A C 1
ATOM 1459 O O . ARG A 1 187 ? 7.491 -7.021 -25.413 1.00 88.31 187 ARG A O 1
ATOM 1466 N N . ALA A 1 188 ? 9.467 -6.233 -24.730 1.00 88.19 188 ALA A N 1
ATOM 1467 C CA . ALA A 1 188 ? 9.313 -4.934 -25.373 1.00 88.19 188 ALA A CA 1
ATOM 1468 C C . ALA A 1 188 ? 9.400 -5.007 -26.903 1.00 88.19 188 ALA A C 1
ATOM 1470 O O . ALA A 1 188 ? 8.792 -4.165 -27.555 1.00 88.19 188 ALA A O 1
ATOM 1471 N N . GLU A 1 189 ? 10.092 -6.000 -27.468 1.00 87.81 189 GLU A N 1
ATOM 1472 C CA . GLU A 1 189 ? 10.174 -6.201 -28.923 1.00 87.81 189 GLU A CA 1
ATOM 1473 C C . GLU A 1 189 ? 8.793 -6.488 -29.530 1.00 87.81 189 GLU A C 1
ATOM 1475 O O . GLU A 1 189 ? 8.436 -5.898 -30.549 1.00 87.81 189 GLU A O 1
ATOM 1480 N N . ASP A 1 190 ? 7.977 -7.286 -28.837 1.00 88.50 190 ASP A N 1
ATOM 1481 C CA . ASP A 1 190 ? 6.662 -7.717 -29.324 1.00 88.50 190 ASP A CA 1
ATOM 1482 C C . ASP A 1 190 ? 5.481 -6.923 -28.732 1.00 88.50 190 ASP A C 1
ATOM 1484 O O . ASP A 1 190 ? 4.342 -7.058 -29.186 1.00 88.50 190 ASP A O 1
ATOM 1488 N N . HIS A 1 191 ? 5.707 -6.085 -27.710 1.00 91.56 191 HIS A N 1
ATOM 1489 C CA . HIS A 1 191 ? 4.635 -5.397 -26.982 1.00 91.56 191 HIS A CA 1
ATOM 1490 C C . HIS A 1 191 ? 4.836 -3.876 -26.905 1.00 91.56 191 HIS A C 1
ATOM 1492 O O . HIS A 1 191 ? 5.600 -3.361 -26.084 1.00 91.56 191 HIS A O 1
ATOM 1498 N N . VAL A 1 192 ? 4.037 -3.127 -27.677 1.00 92.75 192 VAL A N 1
ATOM 1499 C CA . VAL A 1 192 ? 4.143 -1.658 -27.831 1.00 92.75 192 VAL A CA 1
ATOM 1500 C C . VAL A 1 192 ? 4.150 -0.911 -26.495 1.00 92.75 192 VAL A C 1
ATOM 1502 O O . VAL A 1 192 ? 4.984 -0.035 -26.286 1.00 92.75 192 VAL A O 1
ATOM 1505 N N . ALA A 1 193 ? 3.266 -1.258 -25.554 1.00 93.44 193 ALA A N 1
ATOM 1506 C CA . ALA A 1 193 ? 3.243 -0.579 -24.254 1.00 93.44 193 ALA A CA 1
ATOM 1507 C C . ALA A 1 193 ? 4.526 -0.828 -23.433 1.00 93.44 193 ALA A C 1
ATOM 1509 O O . ALA A 1 193 ? 4.995 0.070 -22.737 1.00 93.44 193 ALA A O 1
ATOM 1510 N N . CYS A 1 194 ? 5.141 -2.011 -23.553 1.00 91.25 194 CYS A N 1
ATOM 1511 C CA . CYS A 1 194 ? 6.419 -2.296 -22.903 1.00 91.25 194 CYS A CA 1
ATOM 1512 C C . CYS A 1 194 ? 7.541 -1.491 -23.568 1.00 91.25 194 CYS A C 1
ATOM 1514 O O . CYS A 1 194 ? 8.338 -0.875 -22.863 1.00 91.25 194 CYS A O 1
ATOM 1516 N N . MET A 1 195 ? 7.552 -1.409 -24.904 1.00 91.19 195 MET A N 1
ATOM 1517 C CA . MET A 1 195 ? 8.497 -0.573 -25.654 1.00 91.19 195 MET A CA 1
ATOM 1518 C C . MET A 1 195 ? 8.414 0.901 -25.245 1.00 91.19 195 MET A C 1
ATOM 1520 O O . MET A 1 195 ? 9.431 1.524 -24.946 1.00 91.19 195 MET A O 1
ATOM 1524 N N . VAL A 1 196 ? 7.203 1.459 -25.158 1.00 92.81 196 VAL A N 1
ATOM 1525 C CA . VAL A 1 196 ? 7.001 2.844 -24.704 1.00 92.81 196 VAL A CA 1
ATOM 1526 C C . VAL A 1 196 ? 7.501 3.030 -23.268 1.00 92.81 196 VAL A C 1
ATOM 1528 O O . VAL A 1 196 ? 8.131 4.046 -22.975 1.00 92.81 196 VAL A O 1
ATOM 1531 N N . GLY A 1 197 ? 7.290 2.049 -22.386 1.00 91.69 197 GLY A N 1
ATOM 1532 C CA . GLY A 1 197 ? 7.855 2.045 -21.033 1.00 91.69 197 GLY A CA 1
ATOM 1533 C C . GLY A 1 197 ? 9.387 2.097 -21.020 1.00 91.69 197 GLY A C 1
ATOM 1534 O O . GLY A 1 197 ? 9.961 2.926 -20.315 1.00 91.69 197 GLY A O 1
ATOM 1535 N N . PHE A 1 198 ? 10.047 1.285 -21.851 1.00 90.56 198 PHE A N 1
ATOM 1536 C CA . PHE A 1 198 ? 11.507 1.298 -22.018 1.00 90.56 198 PHE A CA 1
ATOM 1537 C C . PHE A 1 198 ? 12.029 2.644 -22.510 1.00 90.56 198 PHE A C 1
ATOM 1539 O O . PHE A 1 198 ? 12.950 3.206 -21.919 1.00 90.56 198 PHE A O 1
ATOM 1546 N N . LEU A 1 199 ? 11.417 3.184 -23.566 1.00 89.88 199 LEU A N 1
ATOM 1547 C CA . LEU A 1 199 ? 11.778 4.492 -24.112 1.00 89.88 199 LEU A CA 1
ATOM 1548 C C . LEU A 1 199 ? 11.590 5.599 -23.062 1.00 89.88 199 LEU A C 1
ATOM 1550 O O . LEU A 1 199 ? 12.421 6.498 -22.948 1.00 89.88 199 LEU A O 1
ATOM 1554 N N . SER A 1 200 ? 10.537 5.498 -22.246 1.00 89.88 200 SER A N 1
ATOM 1555 C CA . SER A 1 200 ? 10.228 6.456 -21.177 1.00 89.88 200 SER A CA 1
ATOM 1556 C C . SER A 1 200 ? 11.187 6.392 -19.985 1.00 89.88 200 SER A C 1
ATOM 1558 O O . SER A 1 200 ? 11.267 7.361 -19.227 1.00 89.88 200 SER A O 1
ATOM 1560 N N . ALA A 1 201 ? 11.900 5.277 -19.792 1.00 87.31 201 ALA A N 1
ATOM 1561 C CA . ALA A 1 201 ? 12.930 5.143 -18.760 1.00 87.31 201 ALA A CA 1
ATOM 1562 C C . ALA A 1 201 ? 14.233 5.877 -19.127 1.00 87.31 201 ALA A C 1
ATOM 1564 O O . ALA A 1 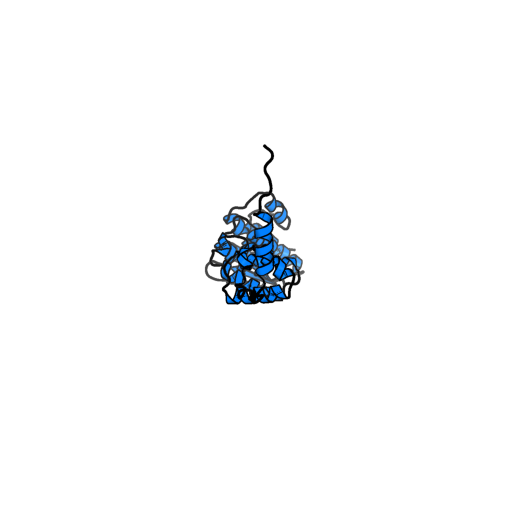201 ? 15.037 6.190 -18.247 1.00 87.31 201 ALA A O 1
ATOM 1565 N N . GLY A 1 202 ? 14.424 6.192 -20.411 1.00 82.44 202 GLY A N 1
ATOM 1566 C CA . GLY A 1 202 ? 15.534 6.990 -20.919 1.00 82.44 202 GLY A CA 1
ATOM 15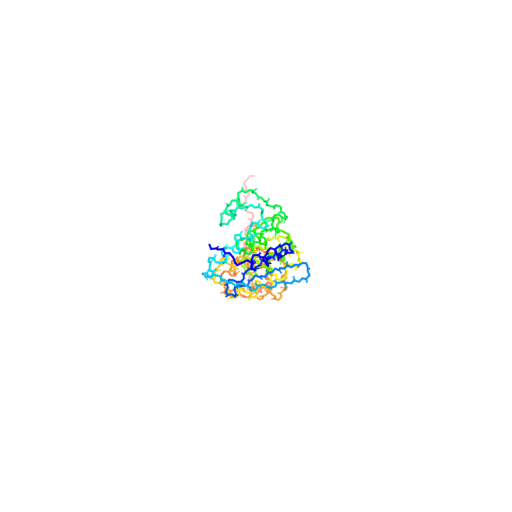67 C C . GLY A 1 202 ? 16.572 6.196 -21.725 1.00 82.44 202 GLY A C 1
ATOM 1568 O O . GLY A 1 202 ? 16.562 4.963 -21.754 1.00 82.44 202 GLY A O 1
ATOM 1569 N N . PRO A 1 203 ? 17.506 6.907 -22.385 1.00 70.31 203 PRO A N 1
ATOM 1570 C CA . PRO A 1 203 ? 18.402 6.335 -23.393 1.00 70.31 203 PRO A CA 1
ATOM 1571 C C . PRO A 1 203 ? 19.400 5.319 -22.830 1.00 70.31 203 PRO A C 1
ATOM 1573 O O . PRO A 1 203 ? 19.856 4.443 -23.560 1.00 70.31 203 PRO A O 1
ATOM 1576 N N . SER A 1 204 ? 19.705 5.383 -21.530 1.00 69.69 204 SER A N 1
ATOM 1577 C CA . SER A 1 204 ? 20.601 4.440 -20.850 1.00 69.69 204 SER A CA 1
ATOM 1578 C C . SER A 1 204 ? 20.137 2.983 -20.949 1.00 69.69 204 SER A C 1
ATOM 1580 O O . SER A 1 204 ? 20.963 2.081 -20.875 1.00 69.69 204 SER A O 1
ATOM 1582 N N . TYR A 1 205 ? 18.839 2.747 -21.160 1.00 64.38 205 TYR A N 1
ATOM 1583 C CA . TYR A 1 205 ? 18.263 1.406 -21.283 1.00 64.38 205 TYR A CA 1
ATOM 1584 C C . TYR A 1 205 ? 18.073 0.955 -22.737 1.00 64.38 205 TYR A C 1
ATOM 1586 O O . TYR A 1 205 ? 17.668 -0.184 -22.977 1.00 64.38 205 TYR A O 1
ATOM 1594 N N . LEU A 1 206 ? 18.397 1.806 -23.716 1.00 57.28 206 LEU A N 1
ATOM 1595 C CA . LEU A 1 206 ? 18.327 1.484 -25.146 1.00 57.28 206 LEU A CA 1
ATOM 1596 C C . LEU A 1 206 ? 19.606 0.829 -25.676 1.00 57.28 206 LEU A C 1
ATOM 1598 O O . LEU A 1 206 ? 19.605 0.333 -26.800 1.00 57.28 206 LEU A O 1
ATOM 1602 N N . TYR A 1 207 ? 20.682 0.789 -24.881 1.00 46.19 207 TYR A N 1
ATOM 1603 C CA . TYR A 1 207 ? 21.934 0.164 -25.295 1.00 46.19 207 TYR A CA 1
ATOM 1604 C C . TYR A 1 207 ? 21.803 -1.363 -25.272 1.00 46.19 207 TYR A C 1
ATOM 1606 O O . TYR A 1 207 ? 21.993 -2.024 -24.254 1.00 46.19 207 TYR A O 1
ATOM 1614 N N . VAL A 1 208 ? 21.454 -1.926 -26.422 1.00 51.28 208 VAL A N 1
ATOM 1615 C CA . VAL A 1 208 ? 21.843 -3.289 -26.777 1.00 51.28 208 VAL A CA 1
ATOM 1616 C C . VAL A 1 208 ? 23.306 -3.186 -27.212 1.00 51.28 208 VAL A C 1
ATOM 1618 O O . VAL A 1 208 ? 23.596 -2.323 -28.046 1.00 51.28 208 VAL A O 1
ATOM 1621 N N . PRO A 1 209 ? 24.247 -4.000 -26.696 1.00 40.88 209 PRO A N 1
ATOM 1622 C CA . PRO A 1 209 ? 25.515 -4.191 -27.380 1.00 40.88 209 PRO A CA 1
ATOM 1623 C C . PRO A 1 209 ? 25.151 -4.759 -28.747 1.00 40.88 209 PRO A C 1
ATOM 1625 O O . PRO A 1 209 ? 24.844 -5.943 -28.879 1.00 40.88 209 PRO A O 1
ATOM 1628 N N . GLN A 1 210 ? 25.070 -3.898 -29.759 1.00 41.25 210 GLN A N 1
ATOM 1629 C CA . GLN A 1 210 ? 24.973 -4.382 -31.118 1.00 41.25 210 GLN A CA 1
ATOM 1630 C C . GLN A 1 210 ? 26.221 -5.236 -31.310 1.00 41.25 210 GLN A C 1
ATOM 1632 O O . GLN A 1 210 ? 27.339 -4.739 -31.154 1.00 41.25 210 GLN A O 1
ATOM 1637 N N . ALA A 1 211 ? 26.036 -6.525 -31.621 1.00 44.16 211 ALA A N 1
ATOM 1638 C CA . ALA A 1 211 ? 27.035 -7.216 -32.414 1.00 44.16 211 ALA A CA 1
ATOM 1639 C C . ALA A 1 211 ? 27.328 -6.250 -33.557 1.00 44.16 211 ALA A C 1
ATOM 1641 O O . ALA A 1 211 ? 26.394 -5.844 -34.255 1.00 44.16 211 ALA A O 1
ATOM 1642 N N . THR A 1 212 ? 28.568 -5.762 -33.602 1.00 36.66 212 THR A N 1
ATOM 1643 C CA . THR A 1 212 ? 29.030 -4.758 -34.554 1.00 36.66 212 THR A CA 1
ATOM 1644 C C . THR A 1 212 ? 28.348 -5.026 -35.886 1.00 36.66 212 THR A C 1
ATOM 1646 O O . THR A 1 212 ? 28.434 -6.167 -36.355 1.00 36.66 212 THR A O 1
ATOM 1649 N N . PRO A 1 213 ? 27.630 -4.056 -36.488 1.00 41.12 213 PRO A N 1
ATOM 1650 C CA . PRO A 1 213 ? 27.182 -4.256 -37.849 1.00 41.12 213 PRO A CA 1
ATOM 1651 C C . PRO A 1 213 ? 28.449 -4.590 -38.628 1.00 41.12 213 PRO A C 1
ATOM 1653 O O . PRO A 1 213 ? 29.381 -3.783 -38.680 1.00 41.12 213 PRO A O 1
ATOM 1656 N N . ARG A 1 214 ? 28.529 -5.821 -39.147 1.00 39.53 214 ARG A N 1
ATOM 1657 C CA . ARG A 1 214 ? 29.484 -6.154 -40.194 1.00 39.53 214 ARG A CA 1
ATOM 1658 C C . ARG A 1 214 ? 29.059 -5.294 -41.372 1.00 39.53 214 ARG A C 1
ATOM 1660 O O . ARG A 1 214 ? 28.266 -5.702 -42.210 1.00 39.53 214 ARG A O 1
ATOM 1667 N N . PHE A 1 215 ? 29.533 -4.055 -41.388 1.00 40.06 215 PHE A N 1
ATOM 1668 C CA . PHE A 1 215 ? 29.835 -3.426 -42.647 1.00 40.06 215 PHE A CA 1
ATOM 1669 C C . PHE A 1 215 ? 30.931 -4.302 -43.231 1.00 40.06 215 PHE A C 1
ATOM 1671 O O . PHE A 1 215 ? 32.101 -4.171 -42.877 1.00 40.06 215 PHE A O 1
ATOM 1678 N N . ASP A 1 216 ? 30.526 -5.261 -44.058 1.00 43.41 216 ASP A N 1
ATOM 1679 C CA . ASP A 1 216 ? 31.428 -5.892 -45.001 1.00 43.41 216 ASP A CA 1
ATOM 1680 C C . ASP A 1 216 ? 31.868 -4.775 -45.958 1.00 43.41 216 ASP A C 1
ATOM 1682 O O . ASP A 1 216 ? 31.314 -4.585 -47.038 1.00 43.41 216 ASP A O 1
ATOM 1686 N N . THR A 1 217 ? 32.850 -3.970 -45.546 1.00 42.38 217 THR A N 1
ATOM 1687 C CA . THR A 1 217 ? 33.616 -3.114 -46.451 1.00 42.38 217 THR A CA 1
ATOM 1688 C C . THR A 1 217 ? 34.562 -4.015 -47.232 1.00 42.38 217 THR A C 1
ATOM 1690 O O . THR A 1 217 ? 35.775 -3.993 -47.053 1.00 42.38 217 THR A O 1
ATOM 1693 N N . ALA A 1 218 ? 33.978 -4.857 -48.073 1.00 47.81 218 ALA A N 1
ATOM 1694 C CA . ALA A 1 218 ? 34.633 -5.465 -49.211 1.00 47.81 218 ALA A CA 1
ATOM 1695 C C . ALA A 1 218 ? 33.912 -4.936 -50.455 1.00 47.81 218 ALA A C 1
ATOM 1697 O O . ALA A 1 218 ? 33.199 -5.656 -51.146 1.00 47.81 218 ALA A O 1
ATOM 1698 N N . SER A 1 219 ? 34.049 -3.634 -50.701 1.00 44.66 219 SER A N 1
ATOM 1699 C CA . SER A 1 219 ? 33.780 -3.062 -52.014 1.00 44.66 219 SER A CA 1
ATOM 1700 C C . SER A 1 219 ? 34.971 -2.198 -52.386 1.00 44.66 219 SER A C 1
ATOM 1702 O O . SER A 1 219 ? 35.080 -1.038 -52.005 1.00 44.66 219 SER A O 1
ATOM 1704 N N . ASP A 1 220 ? 35.855 -2.857 -53.111 1.00 49.00 220 ASP A N 1
ATOM 1705 C CA . ASP A 1 220 ? 37.079 -2.426 -53.769 1.00 49.00 220 ASP A CA 1
ATOM 1706 C C . ASP A 1 220 ? 36.796 -1.295 -54.784 1.00 49.00 220 ASP A C 1
ATOM 1708 O O . ASP A 1 220 ? 36.743 -1.518 -55.992 1.00 49.00 220 ASP A O 1
ATOM 1712 N N . ASN A 1 221 ? 36.472 -0.086 -54.306 1.00 54.16 221 ASN A N 1
ATOM 1713 C CA . ASN A 1 221 ? 36.057 1.016 -55.182 1.00 54.16 221 ASN A CA 1
ATOM 1714 C C . ASN A 1 221 ? 36.423 2.412 -54.635 1.00 54.16 221 ASN A C 1
ATOM 1716 O O . ASN A 1 221 ? 35.604 3.329 -54.652 1.00 54.16 221 ASN A O 1
ATOM 1720 N N . ASP A 1 222 ? 37.672 2.586 -54.190 1.00 52.97 222 ASP A N 1
ATOM 1721 C CA . ASP A 1 222 ? 38.249 3.901 -53.834 1.00 52.97 222 ASP A CA 1
ATOM 1722 C C . ASP A 1 222 ? 38.705 4.723 -55.063 1.00 52.97 222 ASP A C 1
ATOM 1724 O O . ASP A 1 222 ? 38.942 5.930 -54.974 1.00 52.97 222 ASP A O 1
ATOM 1728 N N . ALA A 1 223 ? 38.738 4.111 -56.253 1.00 56.94 223 ALA A N 1
ATOM 1729 C CA . ALA A 1 223 ? 39.165 4.745 -57.504 1.00 56.94 223 ALA A CA 1
ATOM 1730 C C . ALA A 1 223 ? 38.387 6.020 -57.931 1.00 56.94 223 ALA A C 1
ATOM 1732 O O . ALA A 1 223 ? 39.024 6.963 -58.410 1.00 56.94 223 ALA A O 1
ATOM 1733 N N . PRO A 1 224 ? 37.047 6.126 -57.787 1.00 57.72 224 PRO A N 1
ATOM 1734 C CA . PRO A 1 224 ? 36.323 7.312 -58.244 1.00 57.72 224 PRO A CA 1
ATOM 1735 C C . PRO A 1 224 ? 36.483 8.514 -57.298 1.00 57.72 224 PRO A C 1
ATOM 1737 O O . PRO A 1 224 ? 36.347 9.657 -57.738 1.00 57.72 224 PRO A O 1
ATOM 1740 N N . MET A 1 225 ? 36.797 8.285 -56.016 1.00 52.28 225 MET A N 1
ATOM 1741 C CA . MET A 1 225 ? 36.968 9.356 -55.026 1.00 52.28 225 MET A CA 1
ATOM 1742 C C . MET A 1 225 ? 38.328 10.054 -55.179 1.00 52.28 225 MET A C 1
ATOM 1744 O O . MET A 1 225 ? 38.400 11.283 -55.121 1.00 52.28 225 MET A O 1
ATOM 1748 N N . GLU A 1 226 ? 39.396 9.300 -55.464 1.00 58.72 226 GLU A N 1
ATOM 1749 C CA . GLU A 1 226 ? 40.718 9.878 -55.748 1.00 58.72 226 GLU A CA 1
ATOM 1750 C C . GLU A 1 226 ? 40.726 10.720 -57.033 1.00 58.72 226 GLU A C 1
ATOM 1752 O O . GLU A 1 226 ? 41.323 11.800 -57.064 1.00 58.72 226 GLU A O 1
ATOM 1757 N N . GLN A 1 227 ? 40.007 10.287 -58.075 1.00 61.41 227 GLN A N 1
ATOM 1758 C CA . GLN A 1 227 ? 39.900 11.035 -59.335 1.00 61.41 227 GLN A CA 1
ATOM 1759 C C . GLN A 1 227 ? 39.162 12.373 -59.170 1.00 61.41 227 GLN A C 1
ATOM 1761 O O . GLN A 1 227 ? 39.563 13.378 -59.764 1.00 61.41 227 GLN A O 1
ATOM 1766 N N . LEU A 1 228 ? 38.121 12.418 -58.330 1.00 59.41 228 LEU A N 1
ATOM 1767 C CA . LEU A 1 228 ? 37.383 13.650 -58.029 1.00 59.41 228 LEU A CA 1
ATOM 1768 C C . LEU A 1 228 ? 38.225 14.658 -57.232 1.00 59.41 228 LEU A C 1
ATOM 1770 O O . LEU A 1 228 ? 38.167 15.860 -57.500 1.00 59.41 228 LEU A O 1
ATOM 1774 N N . LEU A 1 229 ? 39.055 14.181 -56.301 1.00 63.91 229 LEU A N 1
ATOM 1775 C CA . LEU A 1 229 ? 39.951 15.034 -55.513 1.00 63.91 229 LEU A CA 1
ATOM 1776 C C . LEU A 1 229 ? 41.106 15.601 -56.356 1.00 63.91 229 LEU A C 1
ATOM 1778 O O . LEU A 1 229 ? 41.477 16.763 -56.180 1.00 63.91 229 LEU A O 1
ATOM 1782 N N . GLN A 1 230 ? 41.623 14.838 -57.323 1.00 61.97 230 GLN A N 1
ATOM 1783 C CA . GLN A 1 230 ? 42.637 15.324 -58.271 1.00 61.97 230 GLN A CA 1
ATOM 1784 C C . GLN A 1 230 ? 42.094 16.407 -59.219 1.00 61.97 230 GLN A C 1
ATOM 1786 O O . GLN A 1 230 ? 42.808 17.369 -59.520 1.00 61.97 230 GLN A O 1
ATOM 1791 N N . HIS A 1 231 ? 40.829 16.299 -59.642 1.00 58.19 231 HIS A N 1
ATOM 1792 C CA . HIS A 1 231 ? 40.162 17.325 -60.455 1.00 58.19 231 HIS A CA 1
ATOM 1793 C C . HIS A 1 231 ? 39.885 18.618 -59.674 1.00 58.19 231 HIS A C 1
ATOM 1795 O O . HIS A 1 231 ? 39.993 19.708 -60.226 1.00 58.19 231 HIS A O 1
ATOM 1801 N N . ALA A 1 232 ? 39.567 18.522 -58.380 1.00 58.31 232 ALA A N 1
ATOM 1802 C CA . ALA A 1 232 ? 39.324 19.695 -57.539 1.00 58.31 232 ALA A CA 1
ATOM 1803 C C . ALA A 1 232 ? 40.618 20.435 -57.134 1.00 58.31 232 ALA A C 1
ATOM 1805 O O . ALA A 1 232 ? 40.583 21.632 -56.848 1.00 58.31 232 ALA A O 1
ATOM 1806 N N . ALA A 1 233 ? 41.760 19.738 -57.107 1.00 59.56 233 ALA A N 1
ATOM 1807 C CA . ALA A 1 233 ? 43.053 20.294 -56.702 1.00 59.56 233 ALA A CA 1
ATOM 1808 C C . ALA A 1 233 ? 43.844 20.969 -57.844 1.00 59.56 233 ALA A C 1
ATOM 1810 O O . ALA A 1 233 ? 44.846 21.640 -57.584 1.00 59.56 233 ALA A O 1
ATOM 1811 N N . SER A 1 234 ? 43.419 20.827 -59.102 1.00 54.00 234 SER A N 1
ATOM 1812 C CA . SER A 1 234 ? 44.097 21.436 -60.252 1.00 54.00 234 SER A CA 1
ATOM 1813 C C . SER A 1 234 ? 43.602 22.872 -60.486 1.00 54.00 234 SER A C 1
ATOM 1815 O O . SER A 1 234 ? 42.594 23.121 -61.138 1.00 54.00 234 SER A O 1
ATOM 1817 N N . ARG A 1 235 ? 44.336 23.852 -59.937 1.00 53.44 235 ARG A N 1
ATOM 1818 C CA . ARG A 1 235 ? 44.147 25.286 -60.217 1.00 53.44 235 ARG A CA 1
ATOM 1819 C C . ARG A 1 235 ? 44.535 25.622 -61.666 1.00 53.44 235 ARG A C 1
ATOM 1821 O O . ARG A 1 235 ? 45.709 25.568 -62.018 1.00 53.44 235 ARG A O 1
ATOM 1828 N N . GLN A 1 236 ? 43.568 26.087 -62.450 1.00 46.97 236 GLN A N 1
ATOM 1829 C CA . GLN A 1 236 ? 43.747 27.093 -63.505 1.00 46.97 236 GLN A CA 1
ATOM 1830 C C . GLN A 1 236 ? 42.658 28.156 -63.278 1.00 46.97 236 GLN A C 1
ATOM 1832 O O . GLN A 1 236 ? 41.503 27.802 -63.086 1.00 46.97 236 GLN A O 1
ATOM 1837 N N . GLY A 1 237 ? 42.924 29.454 -63.234 1.00 40.22 237 GLY A N 1
ATOM 1838 C CA . GLY A 1 237 ? 44.164 30.180 -63.451 1.00 40.22 237 GLY A CA 1
ATOM 1839 C C . GLY A 1 237 ? 44.007 31.613 -62.940 1.00 40.22 237 GLY A C 1
ATOM 1840 O O . GLY A 1 237 ? 42.899 32.115 -62.759 1.00 40.22 237 GLY A O 1
ATOM 1841 N N . GLU A 1 238 ? 45.155 32.208 -62.657 1.00 39.78 238 GLU A N 1
ATOM 1842 C CA . GLU A 1 238 ? 45.380 33.579 -62.221 1.00 39.78 238 GLU A CA 1
ATOM 1843 C C . GLU A 1 238 ? 44.669 34.606 -63.117 1.00 39.78 238 GLU A C 1
ATOM 1845 O O . GLU A 1 238 ? 44.694 34.509 -64.344 1.00 39.78 238 GLU A O 1
ATOM 1850 N N . THR A 1 239 ? 44.102 35.645 -62.504 1.00 37.78 239 THR A N 1
ATOM 1851 C CA . THR A 1 239 ? 43.973 36.953 -63.152 1.00 37.78 239 THR A CA 1
ATOM 1852 C C . THR A 1 239 ? 44.811 37.958 -62.371 1.00 37.78 239 THR A C 1
ATOM 1854 O O . THR A 1 239 ? 44.437 38.295 -61.247 1.00 37.78 239 THR A O 1
ATOM 1857 N N . PHE A 1 240 ? 45.860 38.426 -63.059 1.00 35.12 240 PHE A N 1
ATOM 1858 C CA . PHE A 1 240 ? 46.798 39.530 -62.797 1.00 35.12 240 PHE A CA 1
ATOM 1859 C C . PHE A 1 240 ? 47.894 39.340 -61.747 1.00 35.12 240 PHE A C 1
ATOM 1861 O O . PHE A 1 240 ? 47.584 39.145 -60.554 1.00 35.12 240 PHE A O 1
#